Protein AF-A0A7K8X3G5-F1 (afdb_monomer_lite)

Structure (mmCIF, N/CA/C/O backbone):
data_AF-A0A7K8X3G5-F1
#
_entry.id   AF-A0A7K8X3G5-F1
#
loop_
_atom_site.group_PDB
_atom_site.id
_atom_site.type_symbol
_atom_site.label_atom_id
_atom_site.label_alt_id
_atom_site.label_comp_id
_atom_site.label_asym_id
_atom_site.label_entity_id
_atom_site.label_seq_id
_atom_site.pdbx_PDB_ins_code
_atom_site.Cartn_x
_atom_site.Cartn_y
_atom_site.Cartn_z
_atom_site.occupancy
_atom_site.B_iso_or_equiv
_atom_site.auth_seq_id
_atom_site.auth_comp_id
_atom_site.auth_asym_id
_atom_site.auth_atom_id
_atom_site.pdbx_PDB_model_num
ATOM 1 N N . MET A 1 1 ? -7.777 24.177 8.169 1.00 44.34 1 MET A N 1
ATOM 2 C CA . MET A 1 1 ? -7.457 22.767 7.853 1.00 44.34 1 MET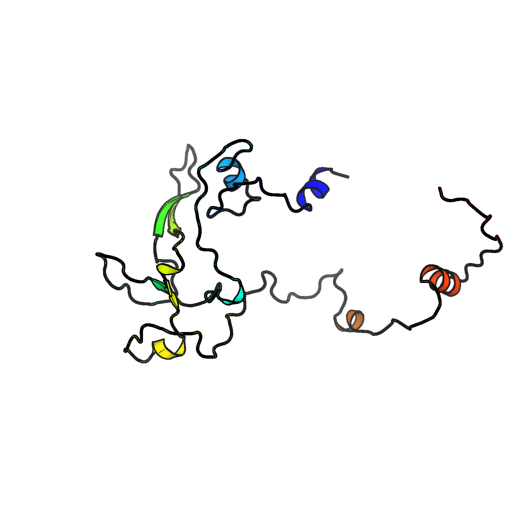 A CA 1
ATOM 3 C C . MET A 1 1 ? -7.189 22.650 6.359 1.00 44.34 1 MET A C 1
ATOM 5 O O . MET A 1 1 ? -7.984 23.152 5.578 1.00 44.34 1 MET A O 1
ATOM 9 N N . ARG A 1 2 ? -6.026 22.124 5.952 1.00 46.03 2 ARG A N 1
ATOM 10 C CA . ARG A 1 2 ? -5.603 22.104 4.542 1.00 46.03 2 ARG A CA 1
ATOM 11 C C . ARG A 1 2 ? -6.303 20.950 3.813 1.00 46.03 2 ARG A C 1
ATOM 13 O O . ARG A 1 2 ? -6.052 19.792 4.130 1.00 46.03 2 ARG A O 1
ATOM 20 N N . LEU A 1 3 ? -7.141 21.277 2.826 1.00 48.81 3 LEU A N 1
ATOM 21 C CA . LEU A 1 3 ? -7.874 20.340 1.952 1.00 48.81 3 LEU A CA 1
ATOM 22 C C . LEU A 1 3 ? -6.986 19.268 1.282 1.00 48.81 3 LEU A C 1
ATOM 24 O O . LEU A 1 3 ? -7.491 18.248 0.821 1.00 48.81 3 LEU A O 1
ATOM 28 N N . SER A 1 4 ? -5.665 19.458 1.263 1.00 51.53 4 SER A N 1
ATOM 29 C CA . SER A 1 4 ? -4.696 18.509 0.713 1.00 51.53 4 SER A CA 1
ATOM 30 C C . SER A 1 4 ? -4.580 17.194 1.495 1.00 51.53 4 SER A C 1
ATOM 32 O O . SER A 1 4 ? -4.298 16.170 0.882 1.00 51.53 4 SER A O 1
ATOM 34 N N . VAL A 1 5 ? -4.818 17.189 2.814 1.00 49.09 5 VAL A N 1
ATOM 35 C CA . VAL A 1 5 ? -4.649 15.984 3.660 1.00 49.09 5 VAL A CA 1
ATOM 36 C C . VAL A 1 5 ? -5.822 15.005 3.511 1.00 49.09 5 VAL A C 1
ATOM 38 O O . VAL A 1 5 ? -5.635 13.793 3.573 1.00 49.09 5 VAL A O 1
ATOM 41 N N . LEU A 1 6 ? -7.031 15.508 3.241 1.00 41.84 6 LEU A N 1
ATOM 42 C CA . LEU A 1 6 ? -8.211 14.660 3.023 1.00 41.84 6 LEU A CA 1
ATOM 43 C C . LEU A 1 6 ? -8.193 13.969 1.651 1.00 41.84 6 LEU A C 1
ATOM 45 O O . LEU A 1 6 ? -8.708 12.862 1.515 1.00 41.84 6 LEU A O 1
ATOM 49 N N . LEU A 1 7 ? -7.552 14.571 0.641 1.00 45.28 7 LEU A N 1
ATOM 50 C CA . LEU A 1 7 ? -7.473 13.979 -0.698 1.00 45.28 7 LEU A CA 1
ATOM 51 C C . LEU A 1 7 ? -6.464 12.820 -0.796 1.00 45.28 7 LEU A C 1
ATOM 53 O O . LEU A 1 7 ? -6.600 11.978 -1.680 1.00 45.28 7 LEU A O 1
ATOM 57 N N . SER A 1 8 ? -5.457 12.767 0.085 1.00 47.25 8 SER A N 1
ATOM 58 C CA . SER A 1 8 ? -4.410 11.734 0.062 1.00 47.25 8 SER A CA 1
ATOM 59 C C . SER A 1 8 ? -4.807 10.421 0.742 1.00 47.25 8 SER A C 1
ATOM 61 O O . SER A 1 8 ? -4.143 9.412 0.533 1.00 47.25 8 SER A O 1
ATOM 63 N N . ALA A 1 9 ? -5.866 10.421 1.560 1.00 46.38 9 ALA A N 1
ATOM 64 C CA . ALA A 1 9 ? -6.316 9.243 2.311 1.00 46.38 9 ALA A CA 1
ATOM 65 C C . ALA A 1 9 ? -7.371 8.399 1.568 1.00 46.38 9 ALA A C 1
ATOM 67 O O . ALA A 1 9 ? -7.640 7.259 1.946 1.00 46.38 9 ALA A O 1
ATOM 68 N N . ALA A 1 10 ? -7.971 8.928 0.499 1.00 55.06 10 ALA A N 1
ATOM 69 C CA . ALA A 1 10 ? -8.930 8.186 -0.309 1.00 55.06 10 ALA A CA 1
ATOM 70 C C . ALA A 1 10 ? -8.199 7.272 -1.308 1.00 55.06 10 ALA A C 1
ATOM 72 O O . ALA A 1 10 ? -7.420 7.749 -2.134 1.00 55.06 10 ALA A O 1
ATOM 73 N N . ARG A 1 11 ? -8.481 5.958 -1.286 1.00 59.09 11 ARG A N 1
ATOM 74 C CA . ARG A 1 11 ? -8.015 5.031 -2.335 1.00 59.09 11 ARG A CA 1
ATOM 75 C C . ARG A 1 11 ? -8.524 5.522 -3.690 1.00 59.09 11 ARG A C 1
ATOM 77 O O . ARG A 1 11 ? -9.722 5.446 -3.972 1.00 59.09 11 ARG A O 1
ATOM 84 N N . ARG A 1 12 ? -7.620 6.018 -4.538 1.00 66.88 12 ARG A N 1
ATOM 85 C CA . ARG A 1 12 ? -7.961 6.438 -5.899 1.00 66.88 12 ARG A CA 1
ATOM 86 C C . ARG A 1 12 ? -8.502 5.245 -6.681 1.00 66.88 12 ARG A C 1
ATOM 88 O O . ARG A 1 12 ? -7.855 4.205 -6.788 1.00 66.88 12 ARG A O 1
ATOM 95 N N . ARG A 1 13 ? -9.696 5.403 -7.256 1.00 79.94 13 ARG A N 1
ATOM 96 C CA . ARG A 1 13 ? -10.231 4.443 -8.226 1.00 79.94 13 ARG A CA 1
ATOM 97 C C . ARG A 1 13 ? -9.440 4.587 -9.521 1.00 79.94 13 ARG A C 1
ATOM 99 O O . ARG A 1 13 ? -9.432 5.659 -10.124 1.00 79.94 13 ARG A O 1
ATOM 106 N N . LEU A 1 14 ? -8.759 3.520 -9.930 1.00 85.94 14 LEU A N 1
ATOM 107 C CA . LEU A 1 14 ? -8.027 3.501 -11.192 1.00 85.94 14 LEU A CA 1
ATOM 108 C C . LEU A 1 14 ? -9.013 3.475 -12.376 1.00 85.94 14 LEU A C 1
ATOM 110 O O . LEU A 1 14 ? -10.052 2.816 -12.280 1.00 85.94 14 LEU A O 1
ATOM 114 N N . PRO A 1 15 ? -8.714 4.164 -13.494 1.00 87.19 15 PRO A N 1
ATOM 115 C CA . PRO A 1 15 ? -9.545 4.112 -14.694 1.00 87.19 15 PRO A CA 1
ATO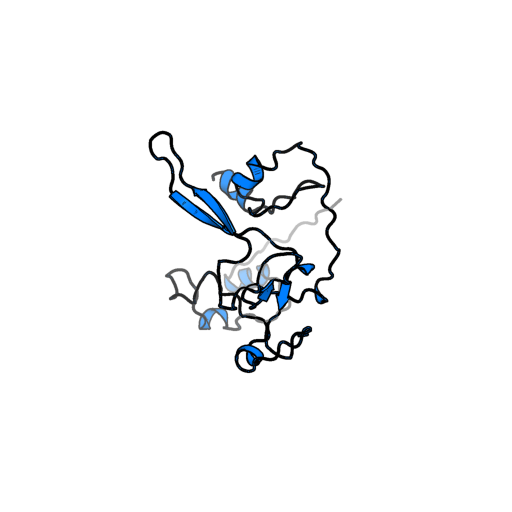M 116 C C . PRO A 1 15 ? -9.693 2.690 -15.250 1.00 87.19 15 PRO A C 1
ATOM 118 O O . PRO A 1 15 ? -8.762 1.883 -15.189 1.00 87.19 15 PRO A O 1
ATOM 121 N N . SER A 1 16 ? -10.839 2.408 -15.876 1.00 82.88 16 SER A N 1
ATOM 122 C CA . SER A 1 16 ? -11.027 1.172 -16.645 1.00 82.88 16 SER A CA 1
ATOM 123 C C . SER A 1 16 ? -10.001 1.114 -17.784 1.00 82.88 16 SER A C 1
ATOM 125 O O . SER A 1 16 ? -9.943 2.016 -18.620 1.00 82.88 16 SER A O 1
ATOM 127 N N . GLY A 1 17 ? -9.147 0.086 -17.786 1.00 84.31 17 GLY A N 1
ATOM 128 C CA . GLY A 1 17 ? -8.039 -0.049 -18.741 1.00 84.31 17 GLY A CA 1
ATOM 129 C C . GLY A 1 17 ? -6.705 0.568 -18.300 1.00 84.31 17 GLY A C 1
ATOM 130 O O . GLY A 1 17 ? -5.814 0.725 -19.135 1.00 84.31 17 GLY A O 1
ATOM 131 N N . TYR A 1 18 ? -6.537 0.904 -17.015 1.00 89.94 18 TYR A N 1
ATOM 132 C CA . TYR A 1 18 ? -5.250 1.340 -16.467 1.00 89.94 18 TYR A CA 1
ATOM 133 C C . TYR A 1 18 ? -4.132 0.318 -16.744 1.00 89.94 18 TYR A C 1
ATOM 135 O O . TYR A 1 18 ? -4.276 -0.878 -16.481 1.00 89.94 18 TYR A O 1
ATOM 143 N N . ARG A 1 19 ? -2.990 0.791 -17.260 1.00 91.62 19 ARG A N 1
ATOM 144 C CA . ARG A 1 19 ? -1.824 -0.054 -17.538 1.00 91.62 19 ARG A CA 1
ATOM 145 C C . ARG A 1 19 ? -0.869 -0.038 -16.351 1.00 91.62 19 ARG A C 1
ATOM 147 O O . ARG A 1 19 ? -0.166 0.948 -16.128 1.00 91.62 19 ARG A O 1
ATOM 154 N N . HIS A 1 20 ? -0.802 -1.158 -15.640 1.00 91.00 20 HIS A N 1
ATOM 155 C CA . HIS A 1 20 ? 0.197 -1.361 -14.598 1.00 91.00 20 HIS A CA 1
ATOM 156 C C . HIS A 1 20 ? 1.608 -1.403 -15.201 1.00 91.00 20 HIS A C 1
ATOM 158 O O . HIS A 1 20 ? 1.839 -1.980 -16.266 1.00 91.00 20 HIS A O 1
ATOM 164 N N . GLY A 1 21 ? 2.540 -0.740 -14.524 1.00 90.38 21 GLY A N 1
ATOM 165 C CA . GLY A 1 21 ? 3.967 -0.769 -14.822 1.00 90.38 21 GLY A CA 1
ATOM 166 C C . GLY A 1 21 ? 4.751 -1.017 -13.539 1.00 90.38 21 GLY A C 1
ATOM 167 O O . GLY A 1 21 ? 4.194 -1.479 -12.551 1.00 90.38 21 GLY A O 1
ATOM 168 N N . THR A 1 22 ? 6.033 -0.666 -13.540 1.00 88.94 22 THR A N 1
ATOM 169 C CA . THR A 1 22 ? 6.911 -0.840 -12.371 1.00 88.94 22 THR A CA 1
ATOM 170 C C . THR A 1 22 ? 6.650 0.162 -11.244 1.00 88.94 22 THR A C 1
ATOM 172 O O . THR A 1 22 ? 7.008 -0.091 -10.101 1.00 88.94 22 THR A O 1
ATOM 175 N N . TRP A 1 23 ? 6.027 1.303 -11.546 1.00 90.94 23 TRP A N 1
ATOM 176 C CA . TRP A 1 23 ? 5.715 2.339 -10.561 1.00 90.94 23 TRP A CA 1
ATOM 177 C C . TRP A 1 23 ? 4.365 2.087 -9.892 1.00 90.94 23 TRP A C 1
ATOM 179 O O . TRP A 1 23 ? 3.400 1.704 -10.563 1.00 90.94 23 TRP A O 1
ATOM 189 N N . HIS A 1 24 ? 4.276 2.387 -8.594 1.00 90.25 24 HIS A N 1
ATOM 190 C CA . HIS A 1 24 ? 3.000 2.388 -7.885 1.00 90.25 24 HIS A CA 1
ATOM 191 C C . HIS A 1 24 ? 2.041 3.410 -8.533 1.00 90.25 24 HIS A C 1
ATOM 193 O O . HIS A 1 24 ? 2.491 4.500 -8.901 1.00 90.25 24 HIS A O 1
ATOM 199 N N . PRO A 1 25 ? 0.735 3.109 -8.688 1.00 90.69 25 PRO A N 1
ATOM 200 C CA . PRO A 1 25 ? -0.191 3.985 -9.414 1.00 90.69 25 PRO A CA 1
ATOM 201 C C . PRO A 1 25 ? -0.282 5.420 -8.882 1.00 90.69 25 PRO A C 1
ATOM 203 O O . PRO A 1 25 ? -0.496 6.357 -9.649 1.00 90.69 25 PRO A O 1
ATOM 206 N N . ASP A 1 26 ? -0.060 5.601 -7.582 1.00 85.75 26 ASP A N 1
ATOM 207 C CA . ASP A 1 26 ? -0.134 6.912 -6.929 1.00 85.75 26 ASP A CA 1
ATOM 208 C C . ASP A 1 26 ? 1.140 7.760 -7.076 1.00 85.75 26 ASP A C 1
ATOM 210 O O . ASP A 1 26 ? 1.172 8.916 -6.661 1.00 85.75 26 ASP A O 1
ATOM 214 N N . THR A 1 27 ? 2.193 7.237 -7.704 1.00 90.69 27 THR A N 1
ATOM 215 C CA . THR A 1 27 ? 3.438 7.981 -7.923 1.00 90.69 27 THR A CA 1
ATOM 216 C C . THR A 1 27 ? 3.306 8.967 -9.091 1.00 90.69 27 THR A C 1
ATOM 218 O O . THR A 1 27 ? 2.697 8.661 -10.118 1.00 90.69 27 THR A O 1
ATOM 221 N N . ALA A 1 28 ? 3.960 10.131 -9.001 1.00 90.88 28 ALA A N 1
ATOM 222 C CA . ALA A 1 28 ? 3.998 11.125 -10.084 1.00 90.88 28 ALA A CA 1
ATOM 223 C C . ALA A 1 28 ? 4.496 10.538 -11.424 1.00 90.88 28 ALA A C 1
ATOM 225 O O . ALA A 1 28 ? 3.948 10.836 -12.482 1.00 90.88 28 ALA A O 1
ATOM 226 N N . ALA A 1 29 ? 5.479 9.631 -11.382 1.00 91.25 29 ALA A N 1
ATOM 227 C CA . ALA A 1 29 ? 5.976 8.922 -12.562 1.00 91.25 29 ALA A CA 1
ATOM 228 C C . ALA A 1 29 ? 4.910 8.031 -13.230 1.00 91.25 29 ALA A C 1
ATOM 230 O O . ALA A 1 29 ? 4.882 7.918 -14.458 1.00 91.25 29 ALA A O 1
ATOM 231 N N . ALA A 1 30 ? 4.024 7.409 -12.443 1.00 91.62 30 ALA A N 1
ATOM 232 C CA . ALA A 1 30 ? 2.923 6.605 -12.965 1.00 91.62 30 ALA A CA 1
ATOM 233 C C . ALA A 1 30 ? 1.859 7.491 -13.624 1.00 91.62 30 ALA A C 1
ATOM 235 O O . ALA A 1 30 ? 1.415 7.182 -14.727 1.00 91.62 30 ALA A O 1
ATOM 236 N N . GLN A 1 31 ? 1.525 8.626 -13.003 1.00 90.00 31 GLN A N 1
ATOM 237 C CA . GLN A 1 31 ? 0.587 9.609 -13.555 1.00 90.00 31 GLN A CA 1
ATOM 238 C C . GLN A 1 31 ? 1.104 10.228 -14.862 1.00 90.00 31 GLN A C 1
ATOM 240 O O . GLN A 1 31 ? 0.343 10.367 -15.814 1.00 90.00 31 GLN A O 1
ATOM 245 N N . LEU A 1 32 ? 2.406 10.525 -14.947 1.00 91.69 32 LEU A N 1
ATOM 246 C CA . LEU A 1 32 ? 3.036 11.022 -16.174 1.00 91.69 32 LEU A CA 1
ATOM 247 C C . LEU A 1 32 ? 2.995 9.983 -17.305 1.00 91.69 32 LEU A C 1
ATOM 249 O O . LEU A 1 32 ? 2.784 10.325 -18.465 1.00 91.69 32 LEU A O 1
ATOM 253 N N . ARG A 1 33 ? 3.203 8.700 -16.980 1.00 90.25 33 ARG A N 1
ATOM 254 C CA . ARG A 1 33 ? 3.153 7.607 -17.963 1.00 90.25 33 ARG A CA 1
ATOM 255 C C . ARG A 1 33 ? 1.732 7.250 -18.390 1.00 90.25 33 ARG A C 1
ATOM 257 O O . ARG A 1 33 ? 1.558 6.810 -19.524 1.00 90.25 33 ARG A O 1
ATOM 264 N N . ASN A 1 34 ? 0.761 7.415 -17.497 1.00 91.00 34 ASN A N 1
ATOM 265 C CA . ASN A 1 34 ? -0.649 7.101 -17.700 1.00 91.00 34 ASN A CA 1
ATOM 266 C C . ASN A 1 34 ? -1.512 8.351 -17.425 1.00 91.00 34 ASN A C 1
ATOM 268 O O . ASN A 1 34 ? -2.251 8.371 -16.435 1.00 91.00 34 ASN A O 1
ATOM 272 N N . PRO A 1 35 ? -1.424 9.400 -18.264 1.00 89.25 35 PRO A N 1
ATOM 273 C CA . PRO A 1 35 ? -2.243 10.590 -18.098 1.00 89.25 35 PRO A CA 1
ATOM 274 C C . PRO A 1 35 ? -3.734 10.260 -18.288 1.00 89.25 35 PRO A C 1
ATOM 276 O O . PRO A 1 35 ? -4.084 9.355 -19.060 1.00 89.25 35 PRO A O 1
ATOM 279 N N . PRO A 1 36 ? -4.637 10.988 -17.606 1.00 85.88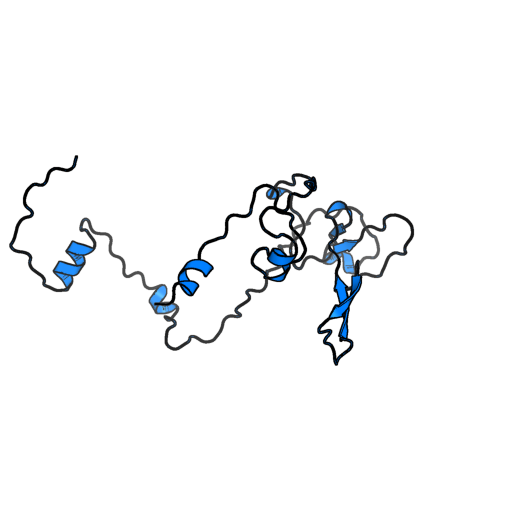 36 PRO A N 1
ATOM 280 C CA . PRO A 1 36 ? -6.072 10.782 -17.754 1.00 85.88 36 PRO A CA 1
ATOM 281 C C . PRO A 1 36 ? -6.500 10.993 -19.214 1.00 85.88 36 PRO A C 1
ATOM 283 O O . PRO A 1 36 ? -6.037 11.909 -19.885 1.00 85.88 36 PRO A O 1
ATOM 286 N N . GLY A 1 37 ? -7.373 10.118 -19.719 1.00 85.06 37 GLY A N 1
ATOM 287 C CA . GLY A 1 3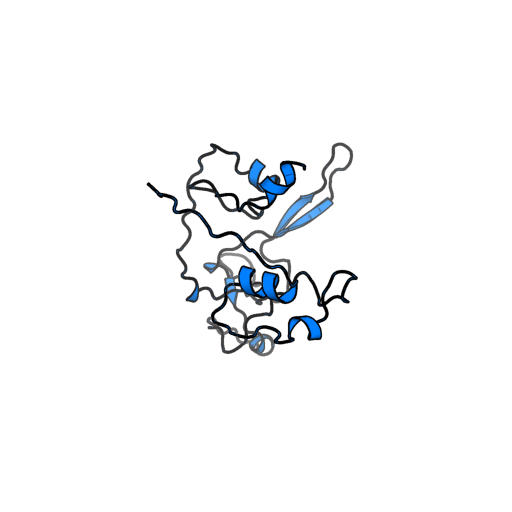7 ? -7.867 10.161 -21.101 1.00 85.06 37 GLY A CA 1
ATOM 288 C C . GLY A 1 37 ? -7.027 9.380 -22.119 1.00 85.06 37 GLY A C 1
ATOM 289 O O . GLY A 1 37 ? -7.537 9.055 -23.192 1.00 85.06 37 GLY A O 1
ATOM 290 N N . GLN A 1 38 ? -5.789 8.985 -21.794 1.00 86.88 38 GLN A N 1
ATOM 291 C CA . GLN A 1 38 ? -4.994 8.157 -22.701 1.00 86.88 38 GLN A CA 1
ATOM 292 C C . GLN A 1 38 ? -5.513 6.712 -22.721 1.00 86.88 38 GLN A C 1
ATOM 294 O O . GLN A 1 38 ? -5.388 5.970 -21.748 1.00 86.88 38 GLN A O 1
ATOM 299 N N . ARG A 1 39 ? -6.055 6.281 -23.865 1.00 85.00 39 ARG A N 1
ATOM 300 C CA . ARG A 1 39 ? -6.475 4.892 -24.093 1.00 85.00 39 ARG A CA 1
ATOM 301 C C . ARG A 1 39 ? -5.336 4.104 -24.733 1.00 85.00 39 ARG A C 1
ATOM 303 O O . ARG A 1 39 ? -4.811 4.492 -25.772 1.00 85.00 39 ARG A O 1
ATOM 310 N N . ARG A 1 40 ? -4.947 2.988 -24.115 1.00 87.12 40 ARG A N 1
ATOM 311 C CA . ARG A 1 40 ? -3.938 2.055 -24.642 1.00 87.12 40 ARG A CA 1
ATOM 312 C C . ARG A 1 40 ? -4.576 0.693 -24.891 1.00 87.12 40 ARG A C 1
ATOM 314 O O . ARG A 1 40 ? -5.595 0.364 -24.289 1.00 87.12 40 ARG A O 1
ATOM 321 N N . ARG A 1 41 ? -3.959 -0.112 -25.758 1.00 91.19 41 ARG A N 1
ATOM 322 C CA . ARG A 1 41 ? -4.355 -1.516 -25.933 1.00 91.19 41 ARG A CA 1
ATOM 323 C C . ARG A 1 41 ? -4.177 -2.260 -24.607 1.00 91.19 41 ARG A C 1
ATOM 325 O O . ARG A 1 41 ? -3.140 -2.115 -23.954 1.00 91.19 41 ARG A O 1
ATOM 332 N N . LYS A 1 42 ? -5.195 -3.028 -24.214 1.00 90.00 42 LYS A N 1
ATOM 333 C CA . LYS A 1 42 ? -5.174 -3.835 -22.992 1.00 90.00 42 LYS A CA 1
ATOM 334 C C . LYS A 1 42 ? -4.146 -4.956 -23.148 1.00 90.00 42 LYS A C 1
ATOM 336 O O . LYS A 1 42 ? -4.126 -5.632 -24.171 1.00 90.00 42 LYS A O 1
ATOM 341 N N . ILE A 1 43 ? -3.306 -5.137 -22.133 1.00 90.06 43 ILE A N 1
ATOM 342 C CA . ILE A 1 43 ? -2.435 -6.309 -22.034 1.00 90.06 43 ILE A CA 1
ATOM 343 C C . ILE A 1 43 ? -3.282 -7.424 -21.430 1.00 90.06 43 ILE A C 1
ATOM 345 O O . ILE A 1 43 ? -3.811 -7.265 -20.328 1.00 90.06 43 ILE A O 1
ATOM 349 N N . PHE A 1 44 ? -3.446 -8.516 -22.168 1.00 91.50 44 PHE A N 1
ATOM 350 C CA . PHE A 1 44 ? -4.080 -9.717 -21.646 1.00 91.50 44 PHE A CA 1
ATOM 351 C C . PHE A 1 44 ? -3.063 -10.451 -20.778 1.00 91.50 44 PHE A C 1
ATOM 353 O O . PHE A 1 44 ? -1.965 -10.761 -21.231 1.00 91.50 44 PHE A O 1
ATOM 360 N N . VAL A 1 45 ? -3.419 -10.646 -19.514 1.00 90.81 45 VAL A N 1
ATOM 361 C CA . VAL A 1 45 ? -2.632 -11.395 -18.536 1.00 90.81 45 VAL A CA 1
ATOM 362 C C . VAL A 1 45 ? -3.415 -12.655 -18.213 1.00 90.81 45 VAL A C 1
ATOM 364 O O . VAL A 1 45 ? -4.648 -12.619 -18.176 1.00 90.81 45 VAL A O 1
ATOM 367 N N . GLU A 1 46 ? -2.701 -13.750 -17.994 1.00 91.69 46 GLU A N 1
ATOM 368 C CA . GLU A 1 46 ? -3.296 -15.011 -17.573 1.00 91.69 46 GLU A CA 1
ATOM 369 C C . GLU A 1 46 ? -4.055 -14.825 -16.245 1.00 91.69 46 GLU A C 1
ATOM 371 O O . GLU A 1 46 ? -3.509 -14.255 -15.293 1.00 91.69 46 GLU A O 1
ATOM 376 N N . PRO A 1 47 ? -5.327 -15.252 -16.165 1.00 93.81 47 PRO A N 1
ATOM 377 C CA . PRO A 1 47 ? -6.110 -15.142 -14.945 1.00 93.81 47 PRO A CA 1
ATOM 378 C C . PRO A 1 47 ? -5.690 -16.233 -13.953 1.00 93.81 47 PRO A C 1
ATOM 380 O O . PRO A 1 47 ? -6.243 -17.327 -13.949 1.00 93.81 47 PRO A O 1
ATOM 383 N N . ILE A 1 48 ? -4.709 -15.927 -13.105 1.00 90.62 48 ILE A N 1
ATOM 384 C CA . ILE A 1 48 ? -4.225 -16.842 -12.064 1.00 90.62 48 ILE A CA 1
ATOM 385 C C . ILE A 1 48 ? -5.072 -16.645 -10.793 1.00 90.62 48 ILE A C 1
ATOM 387 O O . ILE A 1 48 ? -5.128 -15.519 -10.277 1.00 90.62 48 ILE A O 1
ATOM 391 N N . PRO A 1 49 ? -5.737 -17.689 -10.261 1.00 93.19 49 PRO A N 1
ATOM 392 C CA . PRO A 1 49 ? -6.472 -17.587 -9.008 1.00 93.19 49 PRO A CA 1
ATOM 393 C C . PRO A 1 49 ? -5.508 -17.399 -7.833 1.00 93.19 49 PRO A C 1
ATOM 395 O O . PRO A 1 49 ? -4.362 -17.847 -7.849 1.00 93.19 49 PRO A O 1
ATOM 398 N N . LYS A 1 50 ? -5.980 -16.735 -6.774 1.00 89.50 50 LYS A N 1
ATOM 399 C CA . LYS A 1 50 ? -5.142 -16.386 -5.616 1.00 89.50 50 LYS A CA 1
ATOM 400 C C . LYS A 1 50 ? -4.509 -17.614 -4.949 1.00 89.50 50 LYS A C 1
ATOM 402 O O . LYS A 1 50 ? -3.375 -17.522 -4.489 1.00 89.50 50 LYS A O 1
ATOM 407 N N . ASP A 1 51 ? -5.216 -18.738 -4.941 1.00 89.25 51 ASP A N 1
ATOM 408 C CA . ASP A 1 51 ? -4.774 -19.981 -4.298 1.00 89.25 51 ASP A CA 1
ATOM 409 C C . ASP A 1 51 ? -3.678 -20.704 -5.099 1.00 89.25 51 ASP A C 1
ATOM 411 O O . ASP A 1 51 ? -2.871 -21.438 -4.534 1.00 89.25 51 ASP A O 1
ATOM 415 N N . GLU A 1 52 ? -3.589 -20.452 -6.409 1.00 88.50 52 GLU A N 1
ATOM 416 C CA . GLU A 1 52 ? -2.551 -21.012 -7.284 1.00 88.50 52 GLU A CA 1
ATOM 417 C C . GLU A 1 52 ? -1.270 -20.160 -7.300 1.00 88.50 52 GLU A C 1
ATOM 419 O O . GLU A 1 52 ? -0.239 -20.564 -7.842 1.00 88.50 52 GLU A O 1
ATOM 424 N N . TRP A 1 53 ? -1.284 -18.980 -6.676 1.00 86.31 53 TRP A N 1
ATOM 425 C CA . TRP A 1 53 ? -0.133 -18.087 -6.656 1.00 86.31 53 TRP A CA 1
ATOM 426 C C . TRP A 1 53 ? 1.003 -18.627 -5.764 1.00 86.31 53 TRP A C 1
ATOM 428 O O . TRP A 1 53 ? 0.971 -18.546 -4.533 1.00 86.31 53 TRP A O 1
ATOM 438 N N . LYS A 1 54 ? 2.052 -19.158 -6.405 1.00 82.06 54 LYS A N 1
ATOM 439 C CA . LYS A 1 54 ? 3.152 -19.900 -5.755 1.00 82.06 54 LYS A CA 1
ATOM 440 C C . LYS A 1 54 ? 4.425 -19.103 -5.470 1.00 82.06 54 LYS A C 1
ATOM 442 O O . LYS A 1 54 ? 5.346 -19.681 -4.913 1.00 82.06 54 LYS A O 1
ATOM 447 N N . VAL A 1 55 ? 4.521 -17.826 -5.841 1.00 82.88 55 VAL A N 1
ATOM 448 C CA . VAL A 1 55 ? 5.771 -17.047 -5.699 1.00 82.88 55 VAL A CA 1
ATOM 449 C C . VAL A 1 55 ? 5.545 -15.842 -4.796 1.00 82.88 55 VAL A C 1
ATOM 451 O O . VAL A 1 55 ? 4.730 -14.978 -5.095 1.00 82.88 55 VAL A O 1
ATOM 454 N N . PHE A 1 56 ? 6.256 -15.741 -3.681 1.00 84.25 56 PHE A N 1
ATOM 455 C CA . PHE A 1 56 ? 6.169 -14.599 -2.773 1.00 84.25 56 PHE A CA 1
ATOM 456 C C . PHE A 1 56 ? 7.465 -13.790 -2.751 1.00 84.25 56 PHE A C 1
ATOM 458 O O . PHE A 1 56 ? 8.547 -14.279 -3.058 1.00 84.25 56 PHE A O 1
ATOM 465 N N . CYS A 1 57 ? 7.351 -12.512 -2.380 1.00 81.88 57 CYS A N 1
ATOM 466 C CA . CYS A 1 57 ? 8.513 -11.653 -2.169 1.00 81.88 57 CYS A CA 1
ATOM 467 C C . CYS A 1 57 ? 9.436 -12.284 -1.114 1.00 81.88 57 CYS A C 1
ATOM 469 O O . CYS A 1 57 ? 8.990 -12.510 0.010 1.00 81.88 57 CYS A O 1
ATOM 471 N N . GLY A 1 58 ? 10.694 -12.536 -1.480 1.00 77.69 58 GLY A N 1
ATOM 472 C CA . GLY A 1 58 ? 11.687 -13.211 -0.637 1.00 77.69 58 GLY A CA 1
ATOM 473 C C . GLY A 1 58 ? 11.976 -14.662 -1.035 1.00 77.69 58 GLY A C 1
ATOM 474 O O . GLY A 1 58 ? 12.963 -15.219 -0.563 1.00 77.69 58 GLY A O 1
ATOM 475 N N . ASP A 1 59 ? 11.167 -15.260 -1.916 1.00 78.81 59 ASP A N 1
ATOM 476 C CA . ASP A 1 59 ? 11.440 -16.594 -2.454 1.00 78.81 59 ASP A CA 1
ATOM 477 C C . ASP A 1 59 ? 12.680 -16.582 -3.359 1.00 78.81 59 ASP A C 1
ATOM 479 O O . ASP A 1 59 ? 12.926 -15.627 -4.099 1.00 78.81 59 ASP A O 1
ATOM 483 N N . THR A 1 60 ? 13.449 -17.674 -3.327 1.00 77.62 60 THR A N 1
ATOM 484 C CA . THR A 1 60 ? 14.572 -17.865 -4.251 1.00 77.62 60 THR A CA 1
ATOM 485 C C . THR A 1 60 ? 14.064 -18.508 -5.529 1.00 77.62 60 THR A C 1
ATOM 487 O O . THR A 1 60 ? 13.454 -19.577 -5.504 1.00 77.62 60 THR A O 1
ATOM 490 N N . VAL A 1 61 ? 14.328 -17.861 -6.658 1.00 78.00 61 VAL A N 1
ATOM 491 C CA . VAL A 1 61 ? 13.851 -18.318 -7.957 1.00 78.00 61 VAL A CA 1
ATOM 492 C C . VAL A 1 61 ? 14.979 -18.377 -8.979 1.00 78.00 61 VAL A C 1
ATOM 494 O O . VAL A 1 61 ? 15.905 -17.569 -8.940 1.00 78.00 61 VAL A O 1
ATOM 497 N N . SER A 1 62 ? 14.897 -19.339 -9.894 1.00 77.50 62 SER A N 1
ATOM 498 C CA . SER A 1 62 ? 15.781 -19.460 -11.051 1.00 77.50 62 SER A CA 1
ATOM 499 C C . SER A 1 62 ? 15.022 -19.041 -12.310 1.00 77.50 62 SER A C 1
ATOM 501 O O . SER A 1 62 ? 13.892 -19.507 -12.508 1.00 77.50 62 SER A O 1
ATOM 503 N N . PRO A 1 63 ? 15.599 -18.188 -13.172 1.00 74.81 63 PRO A N 1
ATOM 504 C CA . PRO A 1 63 ? 15.039 -17.961 -14.496 1.00 74.81 63 PRO A CA 1
ATOM 505 C C . PRO A 1 63 ? 15.104 -19.258 -15.311 1.00 74.81 63 PRO A C 1
ATOM 507 O O . PRO A 1 63 ? 16.111 -19.966 -15.301 1.00 74.81 63 PRO A O 1
ATOM 510 N N . ILE A 1 64 ? 14.040 -19.569 -16.046 1.00 72.19 64 ILE A N 1
ATOM 511 C CA . ILE A 1 64 ? 14.088 -20.637 -17.043 1.00 72.19 64 ILE A CA 1
ATOM 512 C C . ILE A 1 64 ? 14.867 -20.096 -18.248 1.00 72.19 64 ILE A C 1
ATOM 514 O O . ILE A 1 64 ? 14.467 -19.065 -18.794 1.00 72.19 64 ILE A O 1
ATOM 518 N N . PRO A 1 65 ? 15.942 -20.765 -18.700 1.00 60.50 65 PRO A N 1
ATOM 519 C CA . PRO A 1 65 ? 16.608 -20.380 -19.934 1.00 60.50 65 PRO A CA 1
ATOM 520 C C . PRO A 1 65 ? 15.656 -20.647 -21.104 1.00 60.50 65 PRO A C 1
ATOM 522 O O . PRO A 1 65 ? 15.317 -21.793 -21.404 1.00 60.50 65 PRO A O 1
ATOM 525 N N . GLY A 1 66 ? 15.184 -19.579 -21.738 1.00 52.25 66 GLY A N 1
ATOM 526 C CA . GLY A 1 66 ? 14.463 -19.635 -23.001 1.00 52.25 66 GLY A CA 1
ATOM 527 C C . GLY A 1 66 ? 15.375 -19.137 -24.112 1.00 52.25 66 GLY A C 1
ATOM 528 O O . GLY A 1 66 ? 15.579 -17.935 -24.184 1.00 52.25 66 GLY A O 1
ATOM 529 N N . GLY A 1 67 ? 15.890 -20.064 -24.930 1.00 46.91 67 GLY A N 1
ATOM 530 C CA . GLY A 1 67 ? 16.560 -19.828 -26.220 1.00 46.91 67 GLY A CA 1
ATOM 531 C C . GLY A 1 67 ? 17.757 -18.868 -26.203 1.00 46.91 67 GLY A C 1
ATOM 532 O O . GLY A 1 67 ? 17.566 -17.660 -26.213 1.00 46.91 67 GLY A O 1
ATOM 533 N N . ASP A 1 68 ? 18.964 -19.437 -26.269 1.00 37.16 68 ASP A N 1
ATOM 534 C CA . ASP A 1 68 ? 20.272 -18.778 -26.439 1.00 37.16 68 ASP A CA 1
ATOM 535 C C . ASP A 1 68 ? 20.705 -17.825 -25.310 1.00 37.16 68 ASP A C 1
ATOM 537 O O . ASP A 1 68 ? 20.645 -16.601 -25.411 1.00 37.16 68 ASP A O 1
ATOM 541 N N . GLY A 1 69 ? 21.217 -18.406 -24.223 1.00 39.47 69 GLY A N 1
ATOM 542 C CA . GLY A 1 69 ? 21.943 -17.674 -23.184 1.00 39.47 69 GLY A CA 1
ATOM 543 C C . GLY A 1 69 ? 22.108 -18.510 -21.920 1.00 39.47 69 GLY A C 1
ATOM 544 O O . GLY A 1 69 ? 21.123 -18.941 -21.329 1.00 39.47 69 GLY A O 1
ATOM 545 N N . ASP A 1 70 ? 23.357 -18.767 -21.550 1.00 37.94 70 ASP A N 1
ATOM 546 C CA . ASP A 1 70 ? 23.825 -19.740 -20.559 1.00 37.94 70 ASP A CA 1
ATOM 547 C C . ASP A 1 70 ? 23.104 -19.752 -19.189 1.00 37.94 70 ASP A C 1
ATOM 549 O O . ASP A 1 70 ? 22.599 -18.726 -18.720 1.00 37.94 70 ASP A O 1
ATOM 553 N N . PRO A 1 71 ? 23.102 -20.902 -18.479 1.00 40.22 71 PRO A N 1
ATOM 554 C CA . PRO A 1 71 ? 22.632 -20.982 -17.099 1.00 40.22 71 PRO A CA 1
ATOM 555 C C . PRO A 1 71 ? 23.531 -20.147 -16.175 1.00 40.22 71 PRO A C 1
ATOM 557 O O . PRO A 1 71 ? 24.646 -20.539 -15.832 1.00 40.22 71 PRO A O 1
ATOM 560 N N . LEU A 1 72 ? 23.031 -18.991 -15.742 1.00 40.12 72 LEU A N 1
ATOM 561 C CA . LEU A 1 72 ? 23.702 -18.150 -14.752 1.00 40.12 72 LEU A CA 1
ATOM 562 C C . LEU A 1 72 ? 23.670 -18.828 -13.364 1.00 40.12 72 LEU A C 1
ATOM 564 O O . LEU A 1 72 ? 22.611 -19.308 -12.945 1.00 40.12 72 LEU A O 1
ATOM 568 N N . PRO A 1 73 ? 24.797 -18.881 -12.627 1.00 36.38 73 PRO A N 1
ATOM 569 C CA . PRO A 1 73 ? 24.859 -19.537 -11.327 1.00 36.38 73 PRO A CA 1
ATOM 570 C C . PRO A 1 73 ? 24.008 -18.819 -10.270 1.00 36.38 73 PRO A C 1
ATOM 572 O O . PRO A 1 73 ? 24.071 -17.605 -10.083 1.00 36.38 73 PRO A O 1
ATOM 575 N N . THR A 1 74 ? 23.238 -19.623 -9.540 1.00 45.28 74 THR A N 1
ATOM 576 C CA . THR A 1 74 ? 22.340 -19.240 -8.449 1.00 45.28 74 THR A CA 1
ATOM 577 C C . THR A 1 74 ? 23.087 -18.637 -7.258 1.00 45.28 74 THR A C 1
ATOM 579 O O . THR A 1 74 ? 23.710 -19.343 -6.462 1.00 45.28 74 THR A O 1
ATOM 582 N N . SER A 1 75 ? 22.909 -17.341 -7.022 1.00 34.00 75 SER A N 1
ATOM 583 C CA . SER A 1 75 ? 22.985 -16.782 -5.673 1.00 34.00 75 SER A CA 1
ATOM 584 C C . SER A 1 75 ? 21.894 -15.725 -5.490 1.00 34.00 75 SER A C 1
ATOM 586 O O . SER A 1 75 ? 21.329 -15.251 -6.470 1.00 34.00 75 SER A O 1
ATOM 588 N N . GLN A 1 76 ? 21.518 -15.425 -4.251 1.00 44.53 76 GLN A N 1
ATOM 589 C CA . GLN A 1 76 ? 20.523 -14.405 -3.899 1.00 44.53 76 GLN A CA 1
ATOM 590 C C . GLN A 1 76 ? 20.848 -13.090 -4.644 1.00 44.53 76 GLN A C 1
ATOM 592 O O . GLN A 1 76 ? 21.813 -12.441 -4.261 1.00 44.53 76 GLN A O 1
ATOM 597 N N . THR A 1 77 ? 20.159 -12.707 -5.731 1.00 43.41 77 THR A N 1
ATOM 598 C CA . THR A 1 77 ? 20.676 -11.608 -6.580 1.00 43.41 77 THR A CA 1
ATOM 599 C C . THR A 1 77 ? 19.613 -10.673 -7.164 1.00 43.41 77 THR A C 1
ATOM 601 O O . THR A 1 77 ? 18.814 -11.086 -8.005 1.00 43.41 77 THR A O 1
ATOM 604 N N . PRO A 1 78 ? 19.681 -9.366 -6.843 1.00 44.47 78 PRO A N 1
ATOM 605 C CA . PRO A 1 78 ? 19.610 -8.335 -7.878 1.00 44.47 78 PRO A CA 1
ATOM 606 C C . PRO A 1 78 ? 20.573 -8.695 -9.019 1.00 44.47 78 PRO A C 1
ATOM 608 O O . PRO A 1 78 ? 21.783 -8.733 -8.811 1.00 44.47 78 PRO A O 1
ATOM 611 N N . GLY A 1 79 ? 20.073 -9.005 -10.217 1.00 54.34 79 GLY A N 1
ATOM 612 C CA . GLY A 1 79 ? 20.972 -9.375 -11.327 1.00 54.34 79 GLY A CA 1
ATOM 613 C C . GLY A 1 79 ? 20.308 -9.968 -12.560 1.00 54.34 79 GLY A C 1
ATOM 614 O O . GLY A 1 79 ? 20.807 -9.816 -13.670 1.00 54.34 79 GLY A O 1
ATOM 615 N N . VAL A 1 80 ? 19.172 -10.638 -12.382 1.00 64.75 80 VAL A N 1
ATOM 616 C CA . VAL A 1 80 ? 18.516 -11.382 -13.459 1.00 64.75 80 VAL A CA 1
ATOM 617 C C . VAL A 1 80 ? 17.570 -10.456 -14.226 1.00 64.75 80 VAL A C 1
ATOM 619 O O . VAL A 1 80 ? 16.686 -9.845 -13.636 1.00 64.75 80 VAL A O 1
ATOM 622 N N . SER A 1 81 ? 17.759 -10.347 -15.545 1.00 72.19 81 SER A N 1
ATOM 623 C CA . SER A 1 81 ? 17.032 -9.414 -16.422 1.00 72.19 81 SER A CA 1
ATOM 624 C C . SER A 1 81 ? 17.196 -7.950 -15.993 1.00 72.19 81 SER A C 1
ATOM 626 O O . SER A 1 81 ? 16.272 -7.290 -15.518 1.00 72.19 81 SER A O 1
ATOM 628 N N . GLN A 1 82 ? 18.415 -7.429 -16.135 1.00 82.38 82 GLN A N 1
ATOM 629 C CA . GLN A 1 82 ? 18.732 -6.028 -15.868 1.00 82.38 82 GLN A CA 1
ATOM 630 C C . GLN A 1 82 ? 18.990 -5.266 -17.164 1.00 82.38 82 GLN A C 1
ATOM 632 O O . GLN A 1 82 ? 19.549 -5.785 -18.125 1.00 82.38 82 GLN A O 1
ATOM 637 N N . HIS A 1 83 ? 18.612 -3.995 -17.164 1.00 84.62 83 HIS A N 1
ATOM 638 C CA . HIS A 1 83 ? 19.053 -3.022 -18.149 1.00 84.62 83 HIS A CA 1
ATOM 639 C C . HIS A 1 83 ? 19.635 -1.832 -17.404 1.00 84.62 83 HIS A C 1
ATOM 641 O O . HIS A 1 83 ? 19.181 -1.463 -16.321 1.00 84.62 83 HIS A O 1
ATOM 647 N N . TYR A 1 84 ? 20.643 -1.202 -17.977 1.00 89.69 84 TYR A N 1
ATOM 648 C CA . TYR A 1 84 ? 21.248 -0.047 -17.345 1.00 89.69 84 TYR A CA 1
ATOM 649 C C . TYR A 1 84 ? 20.530 1.239 -17.753 1.00 89.69 84 TYR A C 1
ATOM 651 O O . TYR A 1 84 ? 20.088 1.396 -18.894 1.00 89.69 84 TYR A O 1
ATOM 659 N N . ARG A 1 85 ? 20.413 2.182 -16.817 1.00 90.69 85 ARG A N 1
ATOM 660 C CA . ARG A 1 85 ? 19.853 3.510 -17.079 1.00 90.69 85 ARG A CA 1
ATOM 661 C C . ARG A 1 85 ? 20.563 4.580 -16.265 1.00 90.69 85 ARG A C 1
ATOM 663 O O . ARG A 1 85 ? 20.999 4.340 -15.142 1.00 90.69 85 ARG A O 1
ATOM 670 N N . TYR A 1 86 ? 20.614 5.788 -16.814 1.00 94.00 86 TYR A N 1
ATOM 671 C CA . TYR A 1 86 ? 21.051 6.961 -16.067 1.00 94.00 86 TYR A CA 1
ATOM 672 C C . TYR A 1 86 ? 19.928 7.456 -15.156 1.00 94.00 86 TYR A C 1
ATOM 674 O O . TYR A 1 86 ? 18.780 7.608 -15.585 1.00 94.00 86 TYR A O 1
ATOM 682 N N . ILE A 1 87 ? 20.265 7.732 -13.901 1.00 92.88 87 ILE A N 1
ATOM 683 C CA . ILE A 1 87 ? 19.398 8.425 -12.947 1.00 92.88 87 ILE A CA 1
ATOM 684 C C . ILE A 1 87 ? 19.966 9.811 -12.626 1.00 92.88 87 ILE A C 1
ATOM 686 O O . ILE A 1 87 ? 21.094 10.113 -13.009 1.00 92.88 87 ILE A O 1
ATOM 690 N N . SER A 1 88 ? 19.161 10.662 -11.974 1.00 92.19 88 SER A N 1
ATOM 691 C CA . SER A 1 88 ? 19.542 12.013 -11.505 1.00 92.19 88 SER A CA 1
ATOM 692 C C . SER A 1 88 ? 20.155 12.950 -12.564 1.00 92.19 88 SER A C 1
ATOM 694 O O . SER A 1 88 ? 20.808 13.939 -12.230 1.00 92.19 88 SER A O 1
ATOM 696 N N . ARG A 1 89 ? 19.910 12.687 -13.856 1.00 93.19 89 ARG A N 1
ATOM 697 C CA . ARG A 1 89 ? 20.414 13.512 -14.959 1.00 93.19 89 ARG A CA 1
ATOM 698 C C . ARG A 1 89 ? 19.860 14.935 -14.867 1.00 93.19 89 ARG A C 1
ATOM 700 O O . ARG A 1 89 ? 18.649 15.138 -14.847 1.00 93.19 89 ARG A O 1
ATOM 707 N N . THR A 1 90 ? 20.765 15.907 -14.851 1.00 94.81 90 THR A N 1
ATOM 708 C CA . THR A 1 90 ? 20.475 17.348 -14.798 1.00 94.81 90 THR A CA 1
ATOM 709 C C . THR A 1 90 ? 21.267 18.052 -15.906 1.00 94.81 90 THR A C 1
ATOM 711 O O . THR A 1 90 ? 22.192 17.470 -16.462 1.00 94.81 90 THR A O 1
ATOM 714 N N . ALA A 1 91 ? 20.961 19.311 -16.232 1.00 94.94 91 ALA A N 1
ATOM 715 C CA . ALA A 1 91 ? 21.696 20.059 -17.262 1.00 94.94 91 ALA A CA 1
ATOM 716 C C . ALA A 1 91 ? 23.224 20.105 -17.029 1.00 94.94 91 ALA A C 1
ATOM 718 O O . ALA A 1 91 ? 23.988 20.057 -17.985 1.00 94.94 91 ALA A O 1
ATOM 719 N N . LYS A 1 92 ? 23.667 20.166 -15.763 1.00 96.25 92 LYS A N 1
ATOM 720 C CA . LYS A 1 92 ? 25.090 20.232 -15.371 1.00 96.25 92 LYS A CA 1
ATOM 721 C C . LYS A 1 92 ? 25.710 18.880 -14.995 1.00 96.25 92 LYS A C 1
ATOM 723 O O . LYS A 1 92 ? 26.927 18.782 -14.915 1.00 96.25 92 LYS A O 1
ATOM 728 N N . TYR A 1 93 ? 24.893 17.859 -14.726 1.00 94.88 93 TYR A N 1
ATOM 729 C CA . TYR A 1 93 ? 25.354 16.553 -14.247 1.00 94.88 93 TYR A CA 1
ATOM 730 C C . TYR A 1 93 ? 24.830 15.448 -15.172 1.00 94.88 93 TYR A C 1
ATOM 732 O O . TYR A 1 93 ? 23.609 15.278 -15.263 1.00 94.88 93 TYR A O 1
ATOM 740 N N . PRO A 1 94 ? 25.712 14.679 -15.843 1.00 91.44 94 PRO A N 1
ATOM 741 C CA . PRO A 1 94 ? 25.300 13.682 -16.834 1.00 91.44 94 PRO A CA 1
ATOM 742 C C . PRO A 1 94 ? 24.460 12.534 -16.248 1.00 91.44 94 PRO A C 1
ATOM 744 O O . PRO A 1 94 ? 23.769 11.845 -16.998 1.00 91.44 94 PRO A O 1
ATOM 747 N N . GLY A 1 95 ? 24.442 12.379 -14.921 1.00 95.12 95 GLY A N 1
ATOM 748 C CA . GLY A 1 95 ? 23.674 11.358 -14.214 1.00 95.12 95 GLY A CA 1
ATOM 749 C C . GLY A 1 95 ? 24.546 10.205 -13.729 1.00 95.12 95 GLY A C 1
ATOM 750 O O . GLY A 1 95 ? 25.675 10.018 -14.181 1.00 95.12 95 GLY A O 1
ATOM 751 N N . THR A 1 96 ? 24.006 9.411 -12.810 1.00 96.31 96 THR A N 1
ATOM 752 C CA . THR A 1 96 ? 24.651 8.182 -12.327 1.00 96.31 96 THR A CA 1
ATOM 753 C C . THR A 1 96 ? 24.132 6.991 -13.123 1.00 96.31 96 THR A C 1
ATOM 755 O O . THR A 1 96 ? 22.918 6.829 -13.263 1.00 96.31 96 THR A O 1
ATOM 758 N N . TYR A 1 97 ? 25.030 6.161 -13.653 1.00 94.31 97 TYR A N 1
ATOM 759 C CA . TYR A 1 97 ? 24.659 4.955 -14.393 1.00 94.31 97 TYR A CA 1
ATOM 760 C C . TYR A 1 97 ? 24.397 3.801 -13.425 1.00 94.31 97 TYR A C 1
ATOM 762 O O . TYR A 1 97 ? 25.276 3.442 -12.646 1.00 94.31 97 TYR A O 1
ATOM 770 N N . ILE A 1 98 ? 23.183 3.250 -13.445 1.00 93.75 98 ILE A N 1
ATOM 771 C CA . ILE A 1 98 ? 22.750 2.215 -12.500 1.00 93.75 98 ILE A CA 1
ATOM 772 C C . ILE A 1 98 ? 22.071 1.069 -13.251 1.00 93.75 98 ILE A C 1
ATOM 774 O O . ILE A 1 98 ? 21.313 1.295 -14.198 1.00 93.75 98 ILE A O 1
ATOM 778 N N . ALA A 1 99 ? 22.327 -0.162 -12.806 1.00 89.94 99 ALA A N 1
ATOM 779 C CA . ALA A 1 99 ? 21.605 -1.346 -13.252 1.00 89.94 99 ALA A CA 1
ATOM 780 C C . ALA A 1 99 ? 20.179 -1.349 -12.675 1.00 89.94 99 ALA A C 1
ATOM 782 O O . ALA A 1 99 ? 19.982 -1.264 -11.464 1.00 89.94 99 ALA A O 1
ATOM 783 N N . SER A 1 100 ? 19.175 -1.418 -13.545 1.00 87.62 100 SER A N 1
ATOM 784 C CA . SER A 1 100 ? 17.757 -1.433 -13.194 1.00 87.62 100 SER A CA 1
ATOM 785 C C . SER A 1 100 ? 17.142 -2.764 -13.603 1.00 87.62 100 SER A C 1
ATOM 787 O O . SER A 1 100 ? 17.255 -3.190 -14.751 1.00 87.62 100 SER A O 1
ATOM 789 N N . GLU A 1 101 ? 16.439 -3.402 -12.679 1.00 86.44 101 GLU A N 1
ATOM 790 C CA . GLU A 1 101 ? 15.747 -4.666 -12.935 1.00 86.44 101 GLU A CA 1
ATOM 791 C C . GLU A 1 101 ? 14.556 -4.477 -13.886 1.00 86.44 101 GLU A C 1
ATOM 793 O O . GLU A 1 101 ? 13.891 -3.431 -13.891 1.00 86.44 101 GLU A O 1
ATOM 798 N N . ALA A 1 102 ? 14.297 -5.494 -14.706 1.00 83.75 102 ALA A N 1
ATOM 799 C CA . ALA A 1 102 ? 13.141 -5.600 -15.581 1.00 83.75 102 ALA A CA 1
ATOM 800 C C . ALA A 1 102 ? 12.191 -6.702 -15.071 1.00 83.75 102 ALA A C 1
ATOM 802 O O . ALA A 1 102 ? 12.647 -7.763 -14.645 1.00 83.75 102 ALA A O 1
ATOM 803 N N . PRO A 1 103 ? 10.864 -6.477 -15.108 1.00 88.12 103 PRO A N 1
ATOM 804 C CA . PRO A 1 103 ? 9.901 -7.470 -14.649 1.00 88.12 103 PRO A CA 1
ATOM 805 C C . PRO A 1 103 ? 9.885 -8.689 -15.579 1.00 88.12 103 PRO A C 1
ATOM 807 O O . PRO A 1 103 ? 9.868 -8.542 -16.802 1.00 88.12 103 PRO A O 1
ATOM 810 N N . LEU A 1 104 ? 9.829 -9.879 -14.987 1.00 85.62 104 LEU A N 1
ATOM 811 C CA . LEU A 1 104 ? 9.712 -11.163 -15.678 1.00 85.62 104 LEU A CA 1
ATOM 812 C C . LEU A 1 104 ? 8.319 -11.767 -15.466 1.00 85.62 104 LEU A C 1
ATOM 814 O O . LEU A 1 104 ? 7.635 -11.461 -14.485 1.00 85.62 104 LEU A O 1
ATOM 818 N N . LEU A 1 105 ? 7.889 -12.619 -16.398 1.00 86.88 105 LEU A N 1
ATOM 819 C CA . LEU A 1 105 ? 6.620 -13.343 -16.289 1.00 86.88 105 LEU A CA 1
ATOM 820 C C . LEU A 1 105 ? 6.764 -14.573 -15.389 1.00 86.88 105 LEU A C 1
ATOM 822 O O . LEU A 1 105 ? 7.836 -15.166 -15.303 1.00 86.88 105 LEU A O 1
ATOM 826 N N . LEU A 1 106 ? 5.660 -15.003 -14.770 1.00 84.69 106 LEU A N 1
ATOM 827 C CA . LEU A 1 106 ? 5.650 -16.185 -13.901 1.00 84.69 106 LEU A CA 1
ATOM 828 C C . LEU A 1 106 ? 6.100 -17.456 -14.644 1.00 84.69 106 LEU A C 1
ATOM 830 O O . LEU A 1 106 ? 6.790 -18.286 -14.068 1.00 84.69 106 LEU A O 1
ATOM 834 N N . SER A 1 107 ? 5.775 -17.572 -15.934 1.00 84.31 107 SER A N 1
ATOM 835 C CA . SE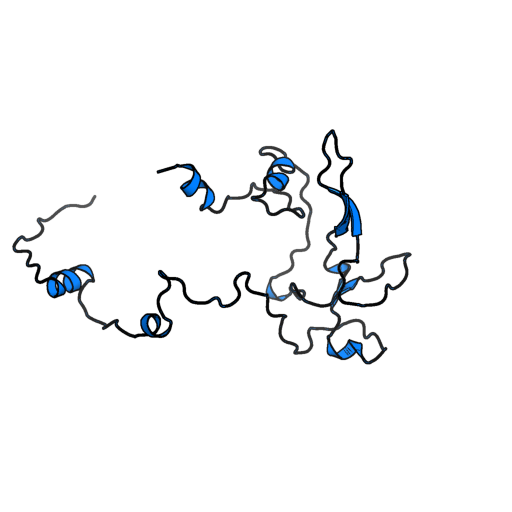R A 1 107 ? 6.179 -18.689 -16.798 1.00 84.31 107 SER A CA 1
ATOM 836 C C . SER A 1 107 ? 7.678 -18.737 -17.108 1.00 84.31 107 SER A C 1
ATOM 838 O O . SER A 1 107 ? 8.178 -19.775 -17.527 1.00 84.31 107 SER A O 1
ATOM 840 N N . GLN A 1 108 ? 8.404 -17.636 -16.905 1.00 82.38 108 GLN A N 1
ATOM 841 C CA . GLN A 1 108 ? 9.845 -17.534 -17.157 1.00 82.38 108 GLN A CA 1
ATOM 842 C C . GLN A 1 108 ? 10.673 -17.852 -15.908 1.00 82.38 108 GLN A C 1
ATOM 844 O O . GLN A 1 108 ? 11.894 -17.712 -15.921 1.00 82.38 108 GLN A O 1
ATOM 849 N N . ILE A 1 109 ? 10.021 -18.242 -14.812 1.00 80.75 109 ILE A N 1
ATOM 850 C CA . ILE A 1 109 ? 10.634 -18.379 -13.498 1.00 80.75 109 ILE A CA 1
ATOM 851 C C . ILE A 1 109 ? 10.280 -19.746 -12.907 1.00 80.75 109 ILE A C 1
ATOM 853 O O . ILE A 1 109 ? 9.166 -20.242 -13.050 1.00 80.75 109 ILE A O 1
ATOM 857 N N . THR A 1 110 ? 11.234 -20.346 -12.199 1.00 81.88 110 THR A N 1
ATOM 858 C CA . THR A 1 110 ? 11.044 -21.563 -11.402 1.00 81.88 110 THR A CA 1
ATOM 859 C C . THR A 1 110 ? 11.432 -21.320 -9.954 1.00 81.88 110 THR A C 1
ATOM 861 O O . THR A 1 110 ? 12.417 -20.640 -9.675 1.00 81.88 110 THR A O 1
ATOM 864 N N . LEU A 1 111 ? 10.650 -21.869 -9.026 1.00 79.44 111 LEU A N 1
ATOM 865 C CA . LEU A 1 111 ? 10.967 -21.820 -7.602 1.00 79.44 111 LEU A CA 1
ATOM 866 C C . LEU A 1 111 ? 12.111 -22.796 -7.301 1.00 79.44 111 LEU A C 1
ATOM 868 O O . LEU A 1 111 ? 12.085 -23.934 -7.770 1.00 79.44 111 LEU A O 1
ATOM 872 N N . ILE A 1 112 ? 13.105 -22.339 -6.541 1.00 79.69 112 ILE A N 1
ATOM 873 C CA . ILE A 1 112 ? 14.192 -23.180 -6.036 1.00 79.69 112 ILE A CA 1
ATOM 874 C C . ILE A 1 112 ? 13.891 -23.498 -4.574 1.00 79.69 112 ILE A C 1
ATOM 876 O O . ILE A 1 112 ? 13.756 -22.578 -3.764 1.00 79.69 112 ILE A O 1
ATOM 880 N N . ASP A 1 113 ? 13.828 -24.784 -4.231 1.00 75.06 113 ASP A N 1
ATOM 881 C CA . ASP A 1 113 ? 13.668 -25.199 -2.839 1.00 75.06 113 ASP A CA 1
ATOM 882 C C . ASP A 1 113 ? 14.957 -24.919 -2.038 1.00 75.06 113 ASP A C 1
ATOM 884 O O . ASP A 1 113 ? 16.069 -25.147 -2.532 1.00 75.06 113 ASP A O 1
ATOM 888 N N . PRO A 1 114 ? 14.847 -24.418 -0.793 1.00 71.38 114 PRO A N 1
ATOM 889 C CA . PRO A 1 114 ? 16.008 -24.029 0.007 1.00 71.38 114 PRO A CA 1
ATOM 890 C C . PRO A 1 114 ? 16.914 -25.217 0.375 1.00 71.38 114 PRO A C 1
ATOM 892 O O . PRO A 1 114 ? 18.120 -25.029 0.530 1.00 71.38 114 PRO A O 1
ATOM 895 N N . GLU A 1 115 ? 16.360 -26.430 0.477 1.00 68.06 115 GLU A N 1
ATOM 896 C CA . GLU A 1 115 ? 17.093 -27.656 0.830 1.00 68.06 115 GLU A CA 1
ATOM 897 C C . GLU A 1 115 ? 17.928 -28.219 -0.335 1.00 68.06 115 GLU A C 1
ATOM 899 O O . GLU A 1 115 ? 19.023 -28.748 -0.128 1.00 68.06 115 GLU A O 1
ATOM 904 N N . ASP A 1 116 ? 17.464 -28.043 -1.576 1.00 58.62 116 ASP A N 1
ATOM 905 C CA . ASP A 1 116 ? 18.112 -28.584 -2.781 1.00 58.62 116 ASP A CA 1
ATOM 906 C C . ASP A 1 116 ? 19.396 -27.839 -3.164 1.00 58.62 116 ASP A C 1
ATOM 908 O O . ASP A 1 116 ? 20.186 -28.303 -3.992 1.00 58.62 116 ASP A O 1
ATOM 912 N N . ARG A 1 117 ? 19.678 -26.709 -2.509 1.00 57.44 117 ARG A N 1
ATOM 913 C CA . ARG A 1 117 ? 20.863 -25.885 -2.775 1.00 57.44 117 ARG A CA 1
ATOM 914 C C . ARG A 1 117 ? 22.193 -26.600 -2.471 1.00 57.44 117 ARG A C 1
ATOM 916 O O . ARG A 1 117 ? 23.241 -26.102 -2.873 1.00 57.44 117 ARG A O 1
ATOM 923 N N . GLY A 1 118 ? 22.157 -27.762 -1.807 1.00 43.56 118 GLY A N 1
ATOM 924 C CA . GLY A 1 118 ? 23.326 -28.593 -1.487 1.00 43.56 118 GLY A CA 1
ATOM 925 C C . GLY A 1 118 ? 23.477 -29.898 -2.284 1.00 43.56 118 GLY A C 1
ATOM 926 O O . GLY A 1 118 ? 24.525 -30.535 -2.190 1.00 43.56 118 GLY A O 1
ATOM 927 N N . ARG A 1 119 ? 22.483 -30.332 -3.072 1.00 32.53 119 ARG A N 1
ATOM 928 C CA . ARG A 1 119 ? 22.572 -31.579 -3.856 1.00 32.53 119 ARG A CA 1
ATOM 929 C C . ARG A 1 119 ? 22.371 -31.258 -5.328 1.00 32.53 119 ARG A C 1
ATOM 931 O O . ARG A 1 119 ? 21.255 -31.074 -5.787 1.00 32.53 119 ARG A O 1
ATOM 938 N N . GLY A 1 120 ? 23.474 -31.198 -6.073 1.00 38.78 120 GLY A N 1
ATOM 939 C CA . GLY A 1 120 ? 23.514 -30.892 -7.505 1.00 38.78 120 GLY A CA 1
ATOM 940 C C . GLY A 1 120 ? 22.802 -31.917 -8.394 1.00 38.78 120 GLY A C 1
ATOM 941 O O . GLY A 1 120 ? 23.448 -32.632 -9.154 1.00 38.78 120 GLY A O 1
ATOM 942 N N . ARG A 1 121 ? 21.472 -31.988 -8.321 1.00 35.16 121 ARG A N 1
ATOM 943 C CA . ARG A 1 121 ? 20.595 -32.635 -9.299 1.00 35.16 121 ARG A CA 1
ATOM 944 C C . ARG A 1 121 ? 19.301 -31.836 -9.367 1.00 35.16 121 ARG A C 1
ATOM 946 O O . ARG A 1 121 ? 18.390 -32.060 -8.583 1.00 35.16 121 ARG A O 1
ATOM 953 N N . GLY A 1 122 ? 19.236 -30.906 -10.319 1.00 40.53 122 GLY A N 1
ATOM 954 C CA . GLY A 1 122 ? 18.035 -30.124 -10.592 1.00 40.53 122 GLY A CA 1
ATOM 955 C C . GLY A 1 122 ? 16.862 -31.032 -10.951 1.00 40.53 122 GLY A C 1
ATOM 956 O O . GLY A 1 122 ? 16.738 -31.477 -12.093 1.00 40.53 122 GLY A O 1
ATOM 957 N N . ARG A 1 123 ? 15.984 -31.299 -9.983 1.00 39.31 123 ARG A N 1
ATOM 958 C CA . ARG A 1 123 ? 14.638 -31.779 -10.275 1.00 39.31 123 ARG A CA 1
ATOM 959 C C . ARG A 1 123 ? 13.813 -30.574 -10.704 1.00 39.31 123 ARG A C 1
ATOM 961 O O . ARG A 1 123 ? 13.473 -29.706 -9.911 1.00 39.31 123 ARG A O 1
ATOM 968 N N . LYS A 1 124 ? 13.515 -30.511 -12.002 1.00 42.16 124 LYS A N 1
ATOM 969 C CA . LYS A 1 124 ? 12.536 -29.568 -12.543 1.00 42.16 124 LYS A CA 1
ATOM 970 C C . LYS A 1 124 ? 11.160 -29.950 -11.998 1.00 42.16 124 LYS A C 1
ATOM 972 O O . LYS A 1 124 ? 10.636 -30.997 -12.364 1.00 42.16 124 LYS A O 1
ATOM 977 N N . GLY A 1 125 ? 10.602 -29.106 -11.133 1.00 42.38 125 GLY A N 1
ATOM 978 C CA . GLY A 1 125 ? 9.238 -29.255 -10.620 1.00 42.38 125 GLY A CA 1
ATOM 979 C C . GLY A 1 125 ? 9.154 -29.317 -9.099 1.00 42.38 125 GLY A C 1
ATOM 980 O O . GLY A 1 125 ? 8.653 -30.296 -8.557 1.00 42.38 125 GLY A O 1
ATOM 981 N N . GLY A 1 126 ? 9.622 -28.277 -8.409 1.00 46.03 126 GLY A N 1
ATOM 982 C CA . GLY A 1 126 ? 9.339 -28.097 -6.987 1.00 46.03 126 GLY A CA 1
ATOM 983 C C . GLY A 1 126 ? 7.948 -27.495 -6.808 1.00 46.03 126 GLY A C 1
ATOM 984 O O . GLY A 1 126 ? 7.760 -26.285 -6.941 1.00 46.03 126 GLY A O 1
ATOM 985 N N . ALA A 1 127 ? 6.944 -28.328 -6.531 1.00 51.34 127 ALA A N 1
ATOM 986 C CA . ALA A 1 127 ? 5.817 -27.854 -5.731 1.00 51.34 127 ALA A CA 1
ATOM 987 C C . ALA A 1 127 ? 6.391 -27.368 -4.390 1.00 51.34 127 ALA A C 1
ATOM 989 O O . ALA A 1 127 ? 7.354 -27.966 -3.927 1.00 51.34 127 ALA A O 1
ATOM 990 N N . ARG A 1 128 ? 5.840 -26.309 -3.773 1.00 52.91 128 ARG A N 1
ATOM 991 C CA . ARG A 1 128 ? 6.284 -25.853 -2.442 1.00 52.91 128 ARG A CA 1
ATOM 992 C C . ARG A 1 128 ? 6.225 -27.021 -1.460 1.00 52.91 128 ARG A C 1
ATOM 994 O O . ARG A 1 128 ? 5.159 -27.330 -0.929 1.00 52.91 128 ARG A O 1
ATOM 1001 N N . THR A 1 129 ? 7.353 -27.684 -1.248 1.00 49.81 129 THR A N 1
ATOM 1002 C CA . THR A 1 129 ? 7.429 -28.840 -0.368 1.00 49.81 129 THR A CA 1
ATOM 1003 C C . THR A 1 129 ? 7.569 -28.294 1.038 1.00 49.81 129 THR A C 1
ATOM 1005 O O . THR A 1 129 ? 8.653 -27.889 1.433 1.00 49.81 129 THR A O 1
ATOM 1008 N N . ALA A 1 130 ? 6.442 -28.196 1.747 1.00 52.59 130 ALA A N 1
ATOM 1009 C CA . ALA A 1 130 ? 6.301 -27.967 3.192 1.00 52.59 130 ALA A CA 1
ATOM 1010 C C . ALA A 1 130 ? 7.036 -26.765 3.841 1.00 52.59 130 ALA A C 1
ATOM 1012 O O . ALA A 1 130 ? 6.835 -26.522 5.030 1.00 52.59 130 ALA A O 1
ATOM 1013 N N . SER A 1 131 ? 7.834 -25.980 3.111 1.00 59.53 131 SER A N 1
ATOM 1014 C CA . SER A 1 131 ? 8.535 -24.820 3.659 1.00 59.53 131 SER A CA 1
ATOM 1015 C C . SER A 1 131 ? 7.576 -23.641 3.829 1.00 59.53 131 SER A C 1
ATOM 1017 O O . SER A 1 131 ? 6.832 -23.309 2.897 1.00 59.53 131 SER A O 1
ATOM 1019 N N . PRO A 1 132 ? 7.575 -22.985 5.003 1.00 65.31 132 PRO A N 1
ATOM 1020 C CA . PRO A 1 132 ? 6.711 -21.844 5.250 1.00 65.31 132 PRO A CA 1
ATOM 1021 C C . PRO A 1 132 ? 7.059 -20.688 4.298 1.00 65.31 132 PRO A C 1
ATOM 1023 O O . PRO A 1 132 ? 8.229 -20.506 3.955 1.00 65.31 132 PRO A O 1
ATOM 1026 N N . PRO A 1 133 ? 6.070 -19.875 3.881 1.00 67.00 133 PRO A N 1
ATOM 1027 C CA . PRO A 1 133 ? 6.340 -18.708 3.054 1.00 67.00 133 PRO A CA 1
ATOM 1028 C C . PRO A 1 133 ? 7.297 -17.746 3.778 1.00 67.00 133 PRO A C 1
ATOM 1030 O O . PRO A 1 133 ? 7.215 -17.610 5.006 1.00 67.00 133 PRO A O 1
ATOM 1033 N N . PRO A 1 134 ? 8.178 -17.042 3.046 1.00 67.88 134 PRO A N 1
ATOM 1034 C CA . PRO A 1 134 ? 9.106 -16.099 3.648 1.00 67.88 134 PRO A CA 1
ATOM 1035 C C . PRO A 1 134 ? 8.332 -15.023 4.409 1.00 67.88 134 PRO A C 1
ATOM 1037 O O . PRO A 1 134 ? 7.350 -14.452 3.917 1.00 67.88 134 PRO A O 1
ATOM 1040 N N . ARG A 1 135 ? 8.780 -14.733 5.635 1.00 69.88 135 ARG A N 1
ATOM 1041 C CA . ARG A 1 135 ? 8.220 -13.634 6.422 1.00 69.88 135 ARG A CA 1
ATOM 1042 C C . ARG A 1 135 ? 8.543 -12.329 5.708 1.00 69.88 135 ARG A C 1
ATOM 1044 O O . ARG A 1 135 ? 9.708 -11.986 5.529 1.00 69.88 135 ARG A O 1
ATOM 1051 N N . ARG A 1 136 ? 7.507 -11.586 5.317 1.00 69.69 136 ARG A N 1
ATOM 1052 C CA . ARG A 1 136 ? 7.696 -10.225 4.812 1.00 69.69 136 ARG A CA 1
ATOM 1053 C C . ARG A 1 136 ? 8.235 -9.362 5.954 1.00 69.69 136 ARG A C 1
ATOM 1055 O O . ARG A 1 136 ? 7.593 -9.338 7.008 1.00 69.69 136 ARG A O 1
ATOM 1062 N N . PRO A 1 137 ? 9.365 -8.660 5.772 1.00 61.53 137 PRO A N 1
ATOM 1063 C CA . PRO A 1 137 ? 9.815 -7.706 6.768 1.00 61.53 137 PRO A CA 1
ATOM 1064 C C . PRO A 1 137 ? 8.741 -6.627 6.907 1.00 61.53 137 PRO A C 1
ATOM 1066 O O . PRO A 1 137 ? 8.277 -6.060 5.914 1.00 61.53 137 PRO A O 1
ATOM 1069 N N . GLN A 1 138 ? 8.300 -6.383 8.138 1.00 64.00 138 GLN A N 1
ATOM 1070 C CA . GLN A 1 138 ? 7.481 -5.214 8.418 1.00 64.00 138 GLN A CA 1
ATOM 1071 C C . GLN A 1 138 ? 8.369 -3.978 8.248 1.00 64.00 138 GLN A C 1
ATOM 1073 O O . GLN A 1 138 ? 9.531 -3.988 8.645 1.00 64.00 138 GLN A O 1
ATOM 1078 N N . LEU A 1 139 ? 7.835 -2.929 7.615 1.00 64.50 139 LEU A N 1
ATOM 1079 C CA . LEU A 1 139 ? 8.580 -1.682 7.392 1.00 64.50 139 LEU A CA 1
ATOM 1080 C C . LEU A 1 139 ? 8.992 -1.018 8.711 1.00 64.50 139 LEU A C 1
ATOM 1082 O O . LEU A 1 139 ? 9.985 -0.299 8.748 1.00 64.50 139 LEU A O 1
ATOM 1086 N N . LEU A 1 140 ? 8.233 -1.279 9.775 1.00 69.94 140 LEU A N 1
ATOM 1087 C CA . LEU A 1 140 ? 8.568 -0.891 11.130 1.00 69.94 140 LEU A CA 1
ATOM 1088 C C . LEU A 1 140 ? 9.055 -2.139 11.868 1.00 69.94 140 LEU A C 1
ATOM 1090 O O . LEU A 1 140 ? 8.288 -3.076 12.094 1.00 69.94 140 LEU A O 1
ATOM 1094 N N . ALA A 1 141 ? 10.343 -2.165 12.203 1.00 69.25 141 ALA A N 1
ATOM 1095 C CA . ALA A 1 141 ? 10.833 -3.076 13.227 1.00 69.25 141 ALA A CA 1
ATOM 1096 C C . ALA A 1 141 ? 10.163 -2.707 14.563 1.00 69.25 141 ALA A C 1
ATOM 1098 O O . ALA A 1 141 ? 9.833 -1.533 14.738 1.00 69.25 141 ALA A O 1
ATOM 1099 N N . PRO A 1 142 ? 9.959 -3.655 15.495 1.00 69.81 142 PRO A N 1
ATOM 1100 C CA . PRO A 1 142 ? 9.455 -3.321 16.824 1.00 69.81 142 PRO A CA 1
ATOM 1101 C C . PRO A 1 142 ? 10.372 -2.260 17.447 1.00 69.81 142 PRO A C 1
ATOM 1103 O O . PRO A 1 142 ? 11.535 -2.528 17.749 1.00 69.81 142 PRO A O 1
ATOM 1106 N N . SER A 1 143 ? 9.870 -1.030 17.523 1.00 69.81 143 SER A N 1
ATOM 1107 C CA . SER A 1 143 ? 10.570 0.135 18.055 1.00 69.81 143 SER A CA 1
ATOM 1108 C C . SER A 1 143 ? 10.212 0.327 19.522 1.00 69.81 143 SER A C 1
ATOM 1110 O O . SER A 1 143 ? 9.190 -0.177 19.975 1.00 69.81 143 SER A O 1
ATOM 1112 N N . ALA A 1 144 ? 11.046 1.065 20.255 1.00 80.19 144 ALA A N 1
ATOM 1113 C CA . ALA A 1 144 ? 10.692 1.504 21.599 1.00 80.19 144 ALA A CA 1
ATOM 1114 C C . ALA A 1 144 ? 9.419 2.366 21.564 1.00 80.19 144 ALA A C 1
ATOM 1116 O O . ALA A 1 144 ? 9.240 3.151 20.626 1.00 80.19 144 ALA A O 1
ATOM 1117 N N . ASP A 1 145 ? 8.577 2.212 22.584 1.00 86.06 145 ASP A N 1
ATOM 1118 C CA . ASP A 1 145 ? 7.318 2.941 22.714 1.00 86.06 145 ASP A CA 1
ATOM 1119 C C . ASP A 1 145 ? 7.581 4.452 22.819 1.00 86.06 145 ASP A C 1
ATOM 1121 O O . ASP A 1 145 ? 8.409 4.921 23.609 1.00 86.06 145 ASP A O 1
ATOM 1125 N N . GLY A 1 146 ? 6.902 5.230 21.981 1.00 89.31 146 GLY A N 1
ATOM 1126 C CA . GLY A 1 146 ? 6.925 6.683 22.018 1.00 89.31 146 GLY A CA 1
ATOM 1127 C C . GLY A 1 146 ? 6.039 7.258 23.132 1.00 89.31 146 GLY A C 1
ATOM 1128 O O . GLY A 1 146 ? 5.221 6.562 23.724 1.00 89.31 146 GLY A O 1
ATOM 1129 N N . PRO A 1 147 ? 6.099 8.580 23.383 1.00 92.00 147 PRO A N 1
ATOM 1130 C CA . PRO A 1 147 ? 5.325 9.228 24.451 1.00 92.00 147 PRO A CA 1
ATOM 1131 C C . PRO A 1 147 ? 3.800 9.209 24.240 1.00 92.00 147 PRO A C 1
ATOM 1133 O O . PRO A 1 147 ? 3.058 9.658 25.108 1.00 92.00 147 PRO A O 1
ATOM 1136 N N . LYS A 1 148 ? 3.324 8.775 23.067 1.00 92.88 148 LYS A N 1
ATOM 1137 C CA . LYS A 1 148 ? 1.898 8.655 22.723 1.00 92.88 148 LYS A CA 1
ATOM 1138 C C . LYS A 1 148 ? 1.485 7.212 22.427 1.00 92.88 148 LYS A C 1
ATOM 1140 O O . LYS A 1 148 ? 0.356 7.002 21.991 1.00 92.88 148 LYS A O 1
ATOM 1145 N N . ASP A 1 149 ? 2.387 6.259 22.635 1.00 92.06 149 ASP A N 1
ATOM 1146 C CA . ASP A 1 149 ? 2.113 4.848 22.416 1.00 92.06 149 ASP A CA 1
ATOM 1147 C C . ASP A 1 149 ? 1.650 4.241 23.744 1.00 92.06 149 ASP A C 1
ATOM 1149 O O . ASP A 1 149 ? 2.273 4.427 24.787 1.00 92.06 149 ASP A O 1
ATOM 1153 N N . THR A 1 150 ? 0.500 3.574 23.721 1.00 91.56 150 THR A N 1
ATOM 1154 C CA . THR A 1 150 ? -0.056 2.881 24.889 1.00 91.56 150 THR A CA 1
ATOM 1155 C C . THR A 1 150 ? 0.725 1.601 25.151 1.00 91.56 150 THR A C 1
ATOM 1157 O O . THR A 1 150 ? 1.013 0.864 24.204 1.00 91.56 150 THR A O 1
ATOM 1160 N N . SER A 1 151 ? 1.009 1.302 26.420 1.00 91.62 151 SER A N 1
ATOM 1161 C CA . SER A 1 151 ? 1.719 0.075 26.784 1.00 91.62 151 SER A CA 1
ATOM 1162 C C . SER A 1 151 ? 0.913 -1.170 26.396 1.00 91.62 151 SER A C 1
ATOM 1164 O O . SER A 1 151 ? -0.322 -1.168 26.357 1.00 91.62 151 SER A O 1
ATOM 1166 N N . VAL A 1 152 ? 1.614 -2.265 26.103 1.00 91.56 152 VAL A N 1
ATOM 1167 C CA . VAL A 1 152 ? 0.976 -3.527 25.693 1.00 91.56 152 VAL A CA 1
ATOM 1168 C C . VAL A 1 152 ? 0.033 -4.055 26.777 1.00 91.56 152 VAL A C 1
ATOM 1170 O O . VAL A 1 152 ? -1.032 -4.587 26.463 1.00 91.56 152 VAL A O 1
ATOM 1173 N N . GLU A 1 153 ? 0.412 -3.883 28.043 1.00 91.81 153 GLU A N 1
ATOM 1174 C CA . GLU A 1 153 ? -0.373 -4.326 29.193 1.00 91.81 153 GLU A CA 1
ATOM 1175 C C . GLU A 1 153 ? -1.704 -3.575 29.273 1.00 91.81 153 GLU A C 1
ATOM 1177 O O . GLU A 1 153 ? -2.749 -4.221 29.336 1.00 91.81 153 GLU A O 1
ATOM 1182 N N . GLU A 1 154 ? -1.688 -2.240 29.164 1.00 91.00 154 GLU A N 1
ATOM 1183 C CA . GLU A 1 154 ? -2.895 -1.402 29.182 1.00 91.00 154 GLU A CA 1
ATOM 1184 C C . GLU A 1 154 ? -3.872 -1.774 28.062 1.00 91.00 154 GLU A C 1
ATOM 1186 O O . GLU A 1 154 ? -5.068 -1.927 28.311 1.00 91.00 154 GLU A O 1
ATOM 1191 N N . VAL A 1 155 ? -3.374 -1.998 26.843 1.00 92.94 155 VAL A N 1
ATOM 1192 C CA . VAL A 1 155 ? -4.212 -2.356 25.683 1.00 92.94 155 VAL A CA 1
ATOM 1193 C C . VAL A 1 155 ? -4.863 -3.732 25.843 1.00 92.94 155 VAL A C 1
ATOM 1195 O O . VAL A 1 155 ? -5.983 -3.946 25.379 1.00 92.94 155 VAL A O 1
ATOM 1198 N N . GLN A 1 156 ? -4.176 -4.682 26.480 1.00 95.50 156 GLN A N 1
ATOM 1199 C CA . GLN A 1 156 ? -4.694 -6.038 26.679 1.00 95.50 156 GLN A CA 1
ATOM 1200 C C . GLN A 1 156 ? -5.620 -6.161 27.894 1.00 95.50 156 GLN A C 1
ATOM 1202 O O . GLN A 1 156 ? -6.278 -7.197 28.055 1.00 95.50 1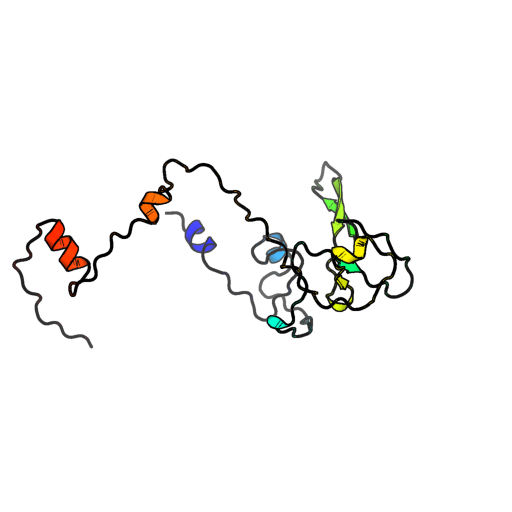56 GLN A O 1
ATOM 1207 N N . THR A 1 157 ? -5.708 -5.127 28.739 1.00 94.94 157 THR A N 1
ATOM 1208 C CA . THR A 1 157 ? -6.629 -5.137 29.876 1.00 94.94 157 THR A CA 1
ATOM 1209 C C . THR A 1 157 ? -8.086 -5.238 29.410 1.00 94.94 157 THR A C 1
ATOM 1211 O O . THR A 1 157 ? -8.580 -4.463 28.592 1.00 94.94 157 THR A O 1
ATOM 1214 N N . LYS A 1 158 ? -8.812 -6.233 29.935 1.00 94.25 158 LYS A N 1
ATOM 1215 C CA . LYS A 1 158 ? -10.237 -6.433 29.635 1.00 94.25 158 LYS A CA 1
ATOM 1216 C C . LYS A 1 158 ? -11.085 -5.565 30.558 1.00 94.25 158 LYS A C 1
ATOM 1218 O O . LYS A 1 158 ? -11.475 -6.002 31.636 1.00 94.25 158 LYS A O 1
ATOM 1223 N N . THR A 1 159 ? -11.360 -4.341 30.126 1.00 92.94 159 THR A N 1
ATOM 1224 C CA . THR A 1 159 ? -12.156 -3.356 30.879 1.00 92.94 159 THR A CA 1
ATOM 1225 C C . THR A 1 159 ? -13.645 -3.369 30.526 1.00 92.94 159 THR A C 1
ATOM 1227 O O . THR A 1 159 ? -14.461 -2.886 31.306 1.00 92.94 159 THR A O 1
ATOM 1230 N N . PHE A 1 160 ? -14.019 -3.942 29.378 1.00 93.56 160 PHE A N 1
ATOM 1231 C CA . PHE A 1 160 ? -15.408 -3.990 28.921 1.00 93.56 160 PHE A CA 1
ATOM 1232 C C . PHE A 1 160 ? -16.268 -4.934 29.775 1.00 93.56 160 PHE A C 1
ATOM 1234 O O . PHE A 1 160 ? -15.955 -6.120 29.910 1.00 93.56 160 PHE A O 1
ATOM 1241 N N . GLN A 1 161 ? -17.383 -4.418 30.292 1.00 92.50 161 GLN A N 1
ATOM 1242 C CA . GLN A 1 161 ? -18.413 -5.183 30.991 1.00 92.50 161 GLN A CA 1
ATOM 1243 C C . GLN A 1 161 ? -19.689 -5.175 30.149 1.00 92.50 161 GLN A C 1
ATOM 1245 O O . GLN A 1 161 ? -20.189 -4.116 29.788 1.00 92.50 161 GLN A O 1
ATOM 1250 N N . ALA A 1 162 ? -20.213 -6.354 29.812 1.00 94.00 162 ALA A N 1
ATOM 1251 C CA . ALA A 1 162 ? -21.435 -6.443 29.023 1.00 94.00 162 ALA A CA 1
ATOM 1252 C C . ALA A 1 162 ? -22.645 -6.029 29.874 1.00 94.00 162 ALA A C 1
ATOM 1254 O O . ALA A 1 162 ? -22.949 -6.675 30.878 1.00 94.00 162 ALA A O 1
ATOM 1255 N N . SER A 1 163 ? -23.348 -4.982 29.450 1.00 92.19 163 SER A N 1
ATOM 1256 C CA . SER A 1 163 ? -24.571 -4.495 30.084 1.00 92.19 163 SER A CA 1
ATOM 1257 C C . SER A 1 163 ? -25.693 -4.338 29.043 1.00 92.19 163 SER A C 1
ATOM 1259 O O . SER A 1 163 ? -25.462 -4.439 27.838 1.00 92.19 163 SER A O 1
ATOM 1261 N N . LEU A 1 164 ? -26.929 -4.131 29.508 1.00 94.69 164 LEU A N 1
ATOM 1262 C CA . LEU A 1 164 ? -28.088 -3.830 28.652 1.00 94.69 164 LEU A CA 1
ATOM 1263 C C . LEU A 1 164 ? -28.313 -2.319 28.468 1.00 94.69 164 LEU A C 1
ATOM 1265 O O . LEU A 1 164 ? -29.396 -1.914 28.048 1.00 94.69 164 LEU A O 1
ATOM 1269 N N . LYS A 1 165 ? -27.324 -1.495 28.819 1.00 93.81 165 LYS A N 1
ATOM 1270 C CA . LYS A 1 165 ? -27.369 -0.040 28.663 1.00 93.81 165 LYS A CA 1
ATOM 1271 C C . LYS A 1 165 ? -26.668 0.376 27.377 1.00 93.81 165 LYS A C 1
ATOM 1273 O O . LYS A 1 165 ? -25.823 -0.342 26.841 1.00 93.81 165 LYS A O 1
ATOM 1278 N N . THR A 1 166 ? -27.035 1.545 26.872 1.00 93.75 166 THR A N 1
ATOM 1279 C CA . THR A 1 166 ? -26.280 2.195 25.794 1.00 93.75 166 THR A CA 1
ATOM 1280 C C . THR A 1 166 ? -25.008 2.842 26.343 1.00 93.75 166 THR A C 1
ATOM 1282 O O . THR A 1 166 ? -24.916 3.151 27.531 1.00 93.75 166 THR A O 1
ATOM 1285 N N . PHE A 1 167 ? -24.018 3.071 25.475 1.00 93.81 167 PHE A N 1
ATOM 1286 C CA . PHE A 1 167 ? -22.772 3.738 25.865 1.00 93.81 167 PHE A CA 1
ATOM 1287 C C . PHE A 1 167 ? -23.040 5.132 26.447 1.00 93.81 167 PHE A C 1
ATOM 1289 O O . PHE A 1 167 ? -22.423 5.527 27.434 1.00 93.81 167 PHE A O 1
ATOM 1296 N N . GLU A 1 168 ? -23.985 5.874 25.863 1.00 93.62 168 GLU A N 1
ATOM 1297 C CA . GLU A 1 168 ? -24.352 7.201 26.344 1.00 93.62 168 GLU A CA 1
ATOM 1298 C C . GLU A 1 168 ? -24.932 7.154 27.762 1.00 93.62 168 GLU A C 1
ATOM 1300 O O . GLU A 1 168 ? -24.562 7.975 28.601 1.00 93.62 168 GLU A O 1
ATOM 1305 N N . GLU A 1 169 ? -25.805 6.186 28.051 1.00 92.56 169 GLU A N 1
ATOM 1306 C CA . GLU A 1 169 ? -26.391 6.000 29.382 1.00 92.56 169 GLU A CA 1
ATOM 1307 C C . GLU A 1 169 ? -25.329 5.654 30.433 1.00 92.56 169 GLU A C 1
ATOM 1309 O O . GLU A 1 169 ? -25.318 6.259 31.504 1.00 92.56 169 GLU A O 1
ATOM 1314 N N . GLU A 1 170 ? -24.396 4.749 30.124 1.00 94.31 170 GLU A N 1
ATOM 1315 C CA . GLU A 1 170 ? -23.307 4.381 31.041 1.00 94.31 170 GLU A CA 1
ATOM 1316 C C . GLU A 1 170 ? -22.386 5.564 31.359 1.00 94.31 170 GLU A C 1
ATOM 1318 O O . GLU A 1 170 ? -22.002 5.764 32.513 1.00 94.31 170 GLU A O 1
ATOM 1323 N N . VAL A 1 171 ? -22.053 6.384 30.357 1.00 95.06 171 VAL A N 1
ATOM 1324 C CA . VAL A 1 171 ? -21.221 7.580 30.558 1.00 95.06 171 VAL A CA 1
ATOM 1325 C C . VAL A 1 171 ? -21.967 8.643 31.362 1.00 95.06 171 VAL A C 1
ATOM 1327 O O . VAL A 1 171 ? -21.363 9.274 32.232 1.00 95.06 171 VAL A O 1
ATOM 1330 N N . MET A 1 172 ? -23.267 8.842 31.113 1.00 94.44 172 MET A N 1
ATOM 1331 C CA . MET A 1 172 ? -24.082 9.765 31.910 1.00 94.44 172 MET A CA 1
ATOM 1332 C C . MET A 1 172 ? -24.102 9.352 33.382 1.00 94.44 172 MET A C 1
ATOM 1334 O O . MET A 1 172 ? -23.874 10.194 34.250 1.00 94.44 172 MET A O 1
ATOM 1338 N N . GLU A 1 173 ? -24.294 8.064 33.666 1.00 92.94 173 GLU A N 1
ATOM 1339 C CA . GLU A 1 173 ? -24.255 7.533 35.029 1.00 92.94 173 GLU A CA 1
ATOM 1340 C C . GLU A 1 173 ? -22.869 7.675 35.672 1.00 92.94 173 GLU A C 1
ATOM 1342 O O . GLU A 1 173 ? -22.770 8.155 36.801 1.00 92.94 173 GLU A O 1
ATOM 1347 N N . ALA A 1 174 ? -21.795 7.326 34.953 1.00 93.75 174 ALA A N 1
ATOM 1348 C CA . ALA A 1 174 ? -20.421 7.422 35.452 1.00 93.75 174 ALA A CA 1
ATOM 1349 C C . ALA A 1 174 ? -20.003 8.867 35.774 1.00 93.75 174 ALA A C 1
ATOM 1351 O O . ALA A 1 174 ? -19.262 9.107 36.727 1.00 93.75 174 ALA A O 1
ATOM 1352 N N . MET A 1 175 ? -20.500 9.835 35.001 1.00 95.88 175 MET A N 1
ATOM 1353 C CA . MET A 1 175 ? -20.259 11.266 35.207 1.00 95.88 175 MET A CA 1
ATOM 1354 C C . MET A 1 175 ? -21.264 11.918 36.174 1.00 95.88 175 MET A C 1
ATOM 1356 O O . MET A 1 175 ? -21.148 13.112 36.450 1.00 95.88 175 MET A O 1
ATOM 1360 N N . GLY A 1 176 ? -22.255 11.172 36.679 1.00 94.62 176 GLY A N 1
ATOM 1361 C CA . GLY A 1 176 ? -23.302 11.688 37.568 1.00 94.62 176 GLY A CA 1
ATOM 1362 C C . GLY A 1 176 ? -24.256 12.689 36.903 1.00 94.62 176 GLY A C 1
ATOM 1363 O O . GLY A 1 176 ? -24.849 13.529 37.580 1.00 94.62 176 GLY A O 1
ATOM 1364 N N . ILE A 1 177 ? -24.388 12.637 35.577 1.00 94.62 177 ILE A N 1
ATOM 1365 C CA . ILE A 1 177 ? -25.254 13.523 34.797 1.00 94.62 177 ILE A CA 1
ATOM 1366 C C . ILE A 1 177 ? -26.679 12.971 34.830 1.00 94.62 177 ILE A C 1
ATOM 1368 O O . ILE A 1 177 ? -26.934 11.846 34.407 1.00 94.62 177 ILE A O 1
ATOM 1372 N N . VAL A 1 178 ? -27.625 13.788 35.298 1.00 93.69 178 VAL A N 1
ATOM 1373 C CA . VAL A 1 178 ? -29.047 13.426 35.375 1.00 93.69 178 VAL A CA 1
ATOM 1374 C C . VAL A 1 178 ? -29.854 14.305 34.423 1.00 93.69 178 VAL A C 1
ATOM 1376 O O . VAL A 1 178 ? -29.984 15.511 34.638 1.00 93.69 178 VAL A O 1
ATOM 1379 N N . GLU A 1 179 ? -30.429 13.701 33.382 1.00 90.81 179 GLU A N 1
ATOM 1380 C CA . GLU A 1 179 ? -31.370 14.378 32.486 1.00 90.81 179 GLU A CA 1
ATOM 1381 C C . GLU A 1 179 ? -32.798 14.251 33.033 1.00 90.81 179 GLU A C 1
ATOM 1383 O O . GLU A 1 179 ? -33.352 13.161 33.166 1.00 90.81 179 GLU A O 1
ATOM 1388 N N . SER A 1 180 ? -33.401 15.391 33.372 1.00 94.31 180 SER A N 1
ATOM 1389 C CA . SER A 1 180 ? -34.756 15.450 33.938 1.00 94.31 180 SER A CA 1
ATOM 1390 C C . SER A 1 180 ? -35.844 15.556 32.866 1.00 94.31 180 SER A C 1
ATOM 1392 O O . SER A 1 180 ? -37.019 15.289 33.132 1.00 94.31 180 SER A O 1
ATOM 1394 N N . ARG A 1 181 ? -35.483 15.957 31.642 1.00 94.00 181 ARG A N 1
ATOM 1395 C CA . ARG A 1 181 ? -36.420 16.157 30.534 1.00 94.00 181 ARG A CA 1
ATOM 1396 C C . ARG A 1 181 ? -36.683 14.840 29.806 1.00 94.00 181 ARG A C 1
ATOM 1398 O O . ARG A 1 181 ? -35.831 13.965 29.723 1.00 94.00 181 ARG A O 1
ATOM 1405 N N . ARG A 1 182 ? -37.871 14.718 29.205 1.00 92.62 182 ARG A N 1
ATOM 1406 C CA . ARG A 1 182 ? -38.224 13.599 28.315 1.00 92.62 182 ARG A CA 1
ATOM 1407 C C . ARG A 1 182 ? -38.256 14.063 26.863 1.00 92.62 182 ARG A C 1
ATOM 1409 O O . ARG A 1 182 ? -38.793 15.134 26.569 1.00 92.62 182 ARG A O 1
ATOM 1416 N N . ALA A 1 183 ? -37.712 13.247 25.960 1.00 92.25 183 ALA A N 1
ATOM 1417 C CA . ALA A 1 183 ? -37.758 13.515 24.527 1.00 92.25 183 ALA A CA 1
ATOM 1418 C C . ALA A 1 183 ? -39.216 13.600 24.043 1.00 92.25 183 ALA A C 1
ATOM 1420 O O . ALA A 1 183 ? -40.041 12.731 24.334 1.00 92.25 183 ALA A O 1
ATOM 1421 N N . LYS A 1 184 ? -39.546 14.668 23.310 1.00 94.81 184 LYS A N 1
ATOM 1422 C CA . LYS A 1 184 ? -40.869 14.828 22.693 1.00 94.81 184 LYS A CA 1
ATOM 1423 C C . LYS A 1 184 ? -40.978 13.913 21.473 1.00 94.81 184 LYS A C 1
ATOM 1425 O O . LYS A 1 184 ? -39.994 13.697 20.771 1.00 94.81 184 LYS A O 1
ATOM 1430 N N . LYS A 1 185 ? -42.183 13.413 21.196 1.00 96.31 185 LYS A N 1
ATOM 1431 C CA . LYS A 1 185 ? -42.452 12.567 20.027 1.00 96.31 185 LYS A CA 1
ATOM 1432 C C . LYS A 1 185 ? -42.167 13.344 18.735 1.00 96.31 185 LYS A C 1
ATOM 1434 O O . LYS A 1 185 ? -42.728 14.420 18.536 1.00 96.31 185 LYS A O 1
ATOM 1439 N N . SER A 1 186 ? -41.325 12.790 17.870 1.00 94.31 186 SER A N 1
ATOM 1440 C CA . SER A 1 186 ? -41.039 13.302 16.528 1.00 94.31 186 SER A CA 1
ATOM 1441 C C . SER A 1 186 ? -41.510 12.305 15.467 1.00 94.31 186 SER A C 1
ATOM 1443 O O . SER A 1 186 ? -41.598 11.103 15.722 1.00 94.31 186 SER A O 1
ATOM 1445 N N . TYR A 1 187 ? -41.858 12.815 14.286 1.00 93.50 187 TYR A N 1
ATOM 1446 C CA . TYR A 1 187 ? -42.211 12.003 13.124 1.00 93.50 187 TYR A CA 1
ATOM 1447 C C . TYR A 1 187 ? -41.024 11.971 12.164 1.00 93.50 187 TYR A C 1
ATOM 1449 O O . TYR A 1 187 ? -40.408 13.007 11.917 1.00 93.50 187 TYR A O 1
ATOM 1457 N N . TRP A 1 188 ? -40.730 10.791 11.630 1.00 90.62 188 TRP A N 1
ATOM 1458 C CA . TRP A 1 188 ? -39.736 10.574 10.583 1.00 90.62 188 TRP A CA 1
ATOM 1459 C C . TRP A 1 188 ? -40.501 10.135 9.333 1.00 90.62 188 TRP A C 1
ATOM 1461 O O . TRP A 1 188 ? -41.296 9.198 9.420 1.00 90.62 188 TRP A O 1
ATOM 1471 N N . TYR A 1 189 ? -40.327 10.853 8.225 1.00 87.50 189 TYR A N 1
ATOM 1472 C CA . TYR A 1 189 ? -40.986 10.612 6.939 1.00 87.50 189 TYR A CA 1
ATOM 1473 C C . TYR A 1 189 ? -39.949 10.406 5.838 1.00 87.50 189 TYR A C 1
ATOM 1475 O O . TYR A 1 189 ? -38.827 10.944 5.985 1.00 87.50 189 TYR A O 1
#

Foldseek 3Di:
DDPVVVVVPDDDDDDDQQDDDPDDCPDPVNCVVPPPPDHDDHDDDDPDDPVNDQDDPPFFKAFADDPDDDRDDDDPDPPPAWDWDFDPDDPVDNGDIDIDHDDDDPVRMDTDDPVCPPPPDDDGDDDPDPDDDDDDDDPDDPDPADPPRDDPVVVPDDPDDDDPDDPVVVVCVVVVNDDPDDDDDDDDD

Sequence (189 aa):
MRLSVLLSAARRRLPSGYRHGTWHPDTAAAQLRNPPGQRRRKIFVEPIPKDEWKVFCGDTVSPIPGGDGDPLPTSQTPGVSQHYRYISRTAKYPGTYIASEAPLLLSQITLIDPEDRGRGRGRKGGARTASPPPRRPQLLAPSADGPKDTSVEEVQTKTFQASLKTFEEEVMEAMGIVESRRAKKSYWY

Radius of gyration: 28.29 Å; chains: 1; bounding box: 68×55×64 Å

Organism: NCBI:txid91767

pLDDT: mean 77.78, std 18.87, range [32.53, 96.31]

InterPro domains:
  IPR003256 Large ribosomal subunit protein uL24 [PTHR12903] (79-189)

Secondary structure (DSSP, 8-state):
--THHHHSSS-PPPPTT----SS-TTSHHHHHHS-TT---PPPP-----GGG----TT--EEE---SSS------S-TTSSEEEEEES--SS---EEEEEE----GGGEEEPPSSGGGS----S-----SPPPPPPPPSS--PPPPTTPPPHHHHH-------SS-HHHHHHHHTT------PPP----